Protein 3VTX (pdb70)

InterPro domains:
  IPR011990 Tetratricopeptide-like helical domain superfamily [G3DSA:1.25.40.10] (1-184)
  IPR011990 Tetratricopeptide-like helical domain superfamily [SSF48452] (6-171)
  IPR019734 Tetratricopeptide repeat [PF00515] (107-140)
  IPR019734 Tetratricopeptide repeat [PF13174] (74-101)
  IPR019734 Tetratricopeptide repeat [PF13181] (141-169)
  IPR019734 Tetratricopeptide repeat [PS50005] (5-38)
  IPR019734 Tetratricopeptide repeat [PS50005] (73-106)
  IPR019734 Tetratricopeptide repeat [PS50005] (107-140)
  IPR019734 Tetratricopeptide repeat [PS50005] (141-174)
  IPR019734 Tetratricopeptide repeat [SM00028] (5-38)
  IPR019734 Tetratricopeptide repeat [SM00028] (39-72)
  IPR019734 Tetratricopeptide repeat [SM00028] (73-106)
  IPR019734 Tetratricopeptide repeat [SM00028] (107-140)
  IPR019734 Tetratricopeptide repeat [SM00028] (141-174)
  IPR051685 Ycf3/AcsC/BcsC/TPR Multifunctional [PTHR44943] (68-177)

Radius of gyration: 27.17 Å; Cα contacts (8 Å, |Δi|>4): 511; chains: 2; bounding box: 61×65×60 Å

CATH classification: 1.25.40.10

Organism: NCBI:txid29290

Structure (mmCIF, N/CA/C/O backbone):
data_3VTX
#
_entry.id   3VTX
#
_cell.length_a   77.457
_cell.length_b   77.548
_cell.length_c   77.963
_cell.angle_alpha   90.000
_cell.angle_beta   90.000
_cell.angle_gamma   90.000
#
_symmetry.space_group_name_H-M   'P 21 21 21'
#
loop_
_entity.id
_entity.type
_entity.pdbx_description
1 polymer MamA
2 non-polymer GLYCEROL
3 water water
#
loop_
_atom_site.group_PDB
_atom_site.id
_atom_site.type_symbol
_atom_site.label_atom_id
_atom_site.label_alt_id
_atom_site.label_comp_id
_atom_site.label_asym_id
_atom_site.label_entity_id
_atom_site.label_seq_id
_atom_site.pdbx_PDB_ins_code
_atom_site.Cartn_x
_atom_site.Cartn_y
_atom_site.Cartn_z
_atom_site.occupancy
_atom_site.B_iso_or_equiv
_atom_site.auth_seq_id
_atom_site.auth_comp_id
_atom_site.auth_asym_id
_atom_site.auth_atom_id
_atom_site.pdbx_PDB_model_num
ATOM 1 N N . THR A 1 4 ? 5.166 37.648 -1.782 1.00 53.89 43 THR A N 1
ATOM 2 C CA . THR A 1 4 ? 5.650 38.967 -1.253 1.00 54.84 43 THR A CA 1
ATOM 3 C C . THR A 1 4 ? 7.173 39.020 -0.885 1.00 53.49 43 THR A C 1
ATOM 4 O O . THR A 1 4 ? 7.928 39.754 -1.498 1.00 53.13 43 THR A O 1
ATOM 8 N N . THR A 1 5 ? 7.583 38.303 0.155 1.00 51.95 44 THR A N 1
ATOM 9 C CA . THR A 1 5 ? 8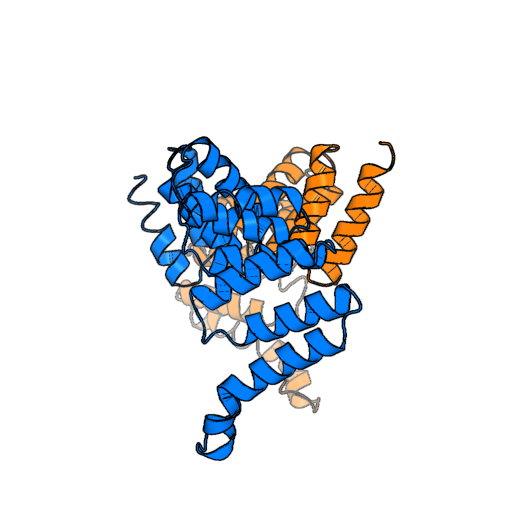.934 37.832 0.246 1.00 50.91 44 THR A CA 1
ATOM 10 C C . THR A 1 5 ? 9.286 37.212 -1.100 1.00 50.57 44 THR A C 1
ATOM 11 O O . THR A 1 5 ? 10.391 37.433 -1.621 1.00 48.70 44 THR A O 1
ATOM 15 N N . THR A 1 6 ? 8.349 36.432 -1.669 1.00 48.43 45 THR A N 1
ATOM 16 C CA . THR A 1 6 ? 8.605 35.744 -2.913 1.00 47.68 45 THR A CA 1
ATOM 17 C C . THR A 1 6 ? 8.753 36.718 -4.056 1.00 45.77 45 THR A C 1
ATOM 18 O O . THR A 1 6 ? 9.677 36.596 -4.863 1.00 47.81 45 THR A O 1
ATOM 22 N N . ILE A 1 7 ? 7.876 37.707 -4.132 1.00 43.07 46 ILE A N 1
ATOM 23 C CA . ILE A 1 7 ? 7.924 38.590 -5.262 1.00 42.21 46 ILE A CA 1
ATOM 24 C C . ILE A 1 7 ? 9.248 39.400 -5.208 1.00 39.48 46 ILE A C 1
ATOM 25 O O . ILE A 1 7 ? 9.965 39.497 -6.196 1.00 39.44 46 ILE A O 1
ATOM 30 N N . TYR A 1 8 ? 9.536 40.007 -4.072 1.00 38.41 47 TYR A N 1
ATOM 31 C CA . TYR A 1 8 ? 10.818 40.801 -3.976 1.00 37.56 47 TYR A CA 1
ATOM 32 C C . TYR A 1 8 ? 12.089 39.965 -4.064 1.00 37.02 47 TYR A C 1
ATOM 33 O O . TYR A 1 8 ? 13.064 40.385 -4.706 1.00 35.43 47 TYR A O 1
ATOM 42 N N . MET A 1 9 ? 12.099 38.786 -3.465 1.00 35.19 48 MET A N 1
ATOM 43 C CA . MET A 1 9 ? 13.255 37.946 -3.678 1.00 36.09 48 MET A CA 1
ATOM 44 C C . MET A 1 9 ? 13.463 37.674 -5.182 1.00 36.65 48 MET A C 1
ATOM 45 O O . MET A 1 9 ? 14.581 37.724 -5.663 1.00 34.88 48 MET A O 1
ATOM 50 N N . ASP A 1 10 ? 12.415 37.332 -5.954 1.00 37.21 49 ASP A N 1
ATOM 51 C CA A ASP A 1 10 ? 12.554 37.103 -7.444 0.50 37.88 49 ASP A CA 1
ATOM 52 C CA B ASP A 1 10 ? 12.663 37.021 -7.374 0.50 37.70 49 ASP A CA 1
ATOM 53 C C . ASP A 1 10 ? 13.104 38.306 -8.187 1.00 36.70 49 ASP A C 1
ATOM 54 O O . ASP A 1 10 ? 13.910 38.200 -9.118 1.00 37.50 49 ASP A O 1
ATOM 63 N N . ILE A 1 11 ? 12.577 39.480 -7.854 1.00 36.58 50 ILE A N 1
ATOM 64 C CA . ILE A 1 11 ? 13.066 40.745 -8.468 1.00 36.86 50 ILE A CA 1
ATOM 65 C C . ILE A 1 11 ? 14.566 40.854 -8.195 1.00 35.66 50 ILE A C 1
ATOM 66 O O . ILE A 1 11 ? 15.382 41.032 -9.107 1.00 35.06 50 ILE A O 1
ATOM 71 N N . GLY A 1 12 ? 14.946 40.625 -6.943 1.00 34.24 51 GLY A N 1
ATOM 72 C CA . GLY A 1 12 ? 16.378 40.735 -6.613 1.00 33.26 51 GLY A CA 1
ATOM 73 C C . GLY A 1 12 ? 17.232 39.765 -7.394 1.00 32.91 51 GLY A C 1
ATOM 74 O O . GLY A 1 12 ? 18.289 40.10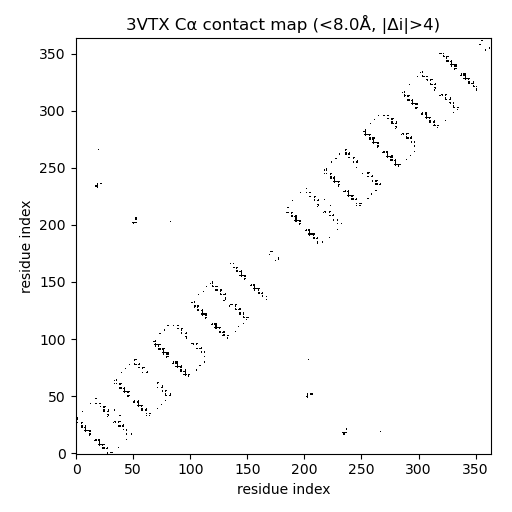6 -7.907 1.00 32.34 51 GLY A O 1
ATOM 75 N N . ASP A 1 13 ? 16.759 38.515 -7.494 1.00 34.00 52 ASP A N 1
ATOM 76 C CA . ASP A 1 13 ? 17.541 37.511 -8.184 1.00 34.41 52 ASP A CA 1
ATOM 77 C C . ASP A 1 13 ? 17.776 37.898 -9.626 1.00 34.99 52 ASP A C 1
ATOM 78 O O . ASP A 1 13 ? 18.841 37.693 -10.167 1.00 37.22 52 ASP A O 1
ATOM 83 N N . LYS A 1 14 ? 16.731 38.387 -10.270 1.00 36.78 53 LYS A N 1
ATOM 84 C CA . LYS A 1 14 ? 16.776 38.702 -11.701 1.00 39.18 53 LYS A CA 1
ATOM 85 C C . LYS A 1 14 ? 17.647 39.969 -11.923 1.00 36.84 53 LYS A C 1
ATOM 86 O O . LYS A 1 14 ? 18.364 40.083 -12.889 1.00 36.09 53 LYS A O 1
ATOM 92 N N . LYS A 1 15 ? 17.528 40.922 -11.014 1.00 36.24 54 LYS A N 1
ATOM 93 C CA . LYS A 1 15 ? 18.439 42.094 -11.075 1.00 35.06 54 LYS A CA 1
ATOM 94 C C . LYS A 1 15 ? 19.884 41.736 -10.860 1.00 34.33 54 LYS A C 1
ATOM 95 O O . LYS A 1 15 ? 20.744 42.211 -11.579 1.00 33.63 54 LYS A O 1
ATOM 101 N N . ARG A 1 16 ? 20.179 40.865 -9.898 1.00 33.45 55 ARG A N 1
ATOM 102 C CA . ARG A 1 16 ? 21.499 40.443 -9.680 1.00 35.76 55 ARG A CA 1
ATOM 103 C C . ARG A 1 16 ? 22.074 39.759 -10.983 1.00 36.88 55 ARG A C 1
ATOM 104 O O . ARG A 1 16 ? 23.185 40.055 -11.453 1.00 34.58 55 ARG A O 1
ATOM 112 N N . THR A 1 17 ? 21.261 38.906 -11.584 1.00 39.64 56 THR A N 1
ATOM 113 C CA . THR A 1 17 ? 21.740 38.167 -12.786 1.00 41.61 56 THR A CA 1
ATOM 114 C C . THR A 1 17 ? 22.151 39.138 -13.915 1.00 42.43 56 THR A C 1
ATOM 115 O O . THR A 1 17 ? 23.223 39.002 -14.541 1.00 44.30 56 THR A O 1
ATOM 119 N N . LYS A 1 18 ? 21.358 40.186 -14.036 1.00 41.84 57 LYS A N 1
ATOM 120 C CA . LYS A 1 18 ? 21.520 41.300 -14.967 1.00 42.54 57 LYS A CA 1
ATOM 121 C C . LYS A 1 18 ? 22.654 42.295 -14.616 1.00 41.67 57 LYS A C 1
ATOM 122 O O . LYS A 1 18 ? 23.040 43.125 -15.444 1.00 42.58 57 LYS A O 1
ATOM 128 N N . GLY A 1 19 ? 23.226 42.214 -13.409 1.00 38.23 58 GLY A N 1
ATOM 129 C CA . GLY A 1 19 ? 24.419 42.999 -13.075 1.00 37.07 58 GLY A CA 1
ATOM 130 C C . GLY A 1 19 ? 23.977 44.320 -12.408 1.00 35.08 58 GLY A C 1
ATOM 131 O O . GLY A 1 19 ? 24.801 45.191 -12.149 1.00 36.12 58 GLY A O 1
ATOM 132 N N . ASP A 1 20 ? 22.691 44.452 -12.180 1.00 33.10 59 ASP A N 1
ATOM 133 C CA . ASP A 1 20 ? 22.103 45.636 -11.454 1.00 32.24 59 ASP A CA 1
ATOM 134 C C . ASP A 1 20 ? 22.156 45.359 -9.957 1.00 28.56 59 ASP A C 1
ATOM 135 O O . ASP A 1 20 ? 21.172 45.011 -9.307 1.00 28.59 59 ASP A O 1
ATOM 140 N N . PHE A 1 21 ? 23.361 45.457 -9.445 1.00 26.97 60 PHE A N 1
ATOM 141 C CA . PHE A 1 21 ? 23.578 45.120 -8.082 1.00 26.38 60 PHE A CA 1
ATOM 142 C C . PHE A 1 21 ? 22.843 46.090 -7.089 1.00 23.49 60 PHE A C 1
ATOM 143 O O . PHE A 1 21 ? 22.382 45.612 -6.050 1.00 22.26 60 PHE A O 1
ATOM 151 N N . ASP A 1 22 ? 22.806 47.389 -7.394 1.00 25.04 61 ASP A N 1
ATOM 152 C CA . ASP A 1 22 ? 22.002 48.313 -6.523 1.00 22.87 61 ASP A CA 1
ATOM 153 C C . ASP A 1 22 ? 20.544 47.919 -6.445 1.00 24.87 61 ASP A C 1
ATOM 154 O O . ASP A 1 22 ? 19.930 47.803 -5.364 1.00 23.99 61 ASP A O 1
ATOM 159 N N . GLY A 1 23 ? 19.936 47.616 -7.604 1.00 25.13 62 GLY A N 1
ATOM 160 C CA . GLY A 1 23 ? 18.551 47.105 -7.593 1.00 24.92 62 GLY A CA 1
ATOM 161 C C . GLY A 1 23 ? 18.323 45.797 -6.837 1.00 22.83 62 GLY A C 1
ATOM 162 O O . GLY A 1 23 ? 17.315 45.648 -6.157 1.00 24.25 62 GLY A O 1
ATOM 163 N N . ALA A 1 24 ? 19.248 44.864 -6.991 1.00 23.35 63 ALA A N 1
ATOM 164 C CA . ALA A 1 24 ? 19.175 43.556 -6.346 1.00 24.34 63 ALA A CA 1
ATOM 165 C C . ALA A 1 24 ? 19.200 43.824 -4.856 1.00 23.67 63 ALA A C 1
ATOM 166 O O . ALA A 1 24 ? 18.415 43.284 -4.120 1.00 24.80 63 ALA A O 1
ATOM 168 N N . ILE A 1 25 ? 20.151 44.645 -4.354 1.00 21.98 64 ILE A N 1
ATOM 169 C CA . ILE A 1 25 ? 20.232 44.969 -2.934 1.00 22.72 64 ILE A CA 1
ATOM 170 C C . ILE A 1 25 ? 18.952 45.634 -2.392 1.00 23.41 64 ILE A C 1
ATOM 171 O O . ILE A 1 25 ? 18.480 45.308 -1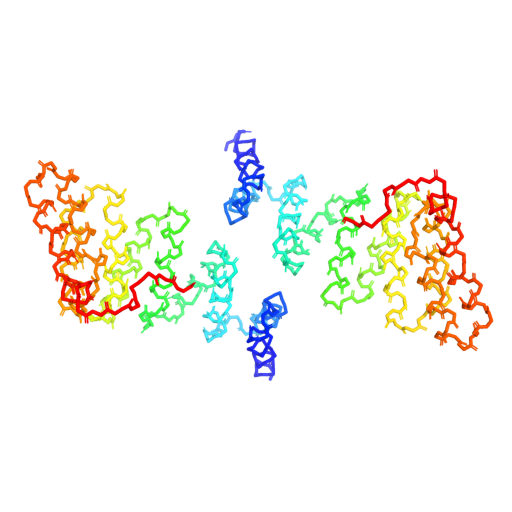.312 1.00 23.32 64 ILE A O 1
ATOM 176 N N . ARG A 1 26 ? 18.402 46.564 -3.160 1.00 22.81 65 ARG A N 1
ATOM 177 C CA . ARG A 1 26 ? 17.130 47.183 -2.793 1.00 23.86 65 ARG A CA 1
ATOM 178 C C . ARG A 1 26 ? 16.020 46.166 -2.592 1.00 24.44 65 ARG A C 1
ATOM 179 O O . ARG A 1 26 ? 15.295 46.243 -1.594 1.00 26.42 65 ARG A O 1
ATOM 187 N N . ALA A 1 27 ? 15.886 45.246 -3.520 1.00 25.96 66 ALA A N 1
ATOM 188 C CA . ALA A 1 27 ? 14.869 44.239 -3.421 1.00 27.29 66 ALA A CA 1
ATOM 189 C C . ALA A 1 27 ? 15.061 43.296 -2.199 1.00 28.06 66 ALA A C 1
ATOM 190 O O . ALA A 1 27 ? 14.132 43.039 -1.440 1.00 26.39 66 ALA A O 1
ATOM 192 N N . TYR A 1 28 ? 16.315 42.905 -1.899 1.00 26.03 67 TYR A N 1
ATOM 193 C CA . TYR A 1 28 ? 16.579 42.018 -0.800 1.00 24.71 67 TYR A CA 1
ATOM 194 C C . TYR A 1 28 ? 16.400 42.708 0.521 1.00 25.43 67 TYR A C 1
ATOM 195 O O . TYR A 1 28 ? 15.819 42.124 1.494 1.00 26.59 67 TYR A O 1
ATOM 204 N N . LYS A 1 29 ? 16.745 44.006 0.565 1.00 25.66 68 LYS A N 1
ATOM 205 C CA . LYS A 1 29 ? 16.528 44.793 1.730 1.00 25.04 68 LYS A CA 1
ATOM 206 C C . LYS A 1 29 ? 15.013 44.929 2.033 1.00 28.50 68 LYS A C 1
ATOM 207 O O . LYS A 1 29 ? 14.626 44.994 3.230 1.00 29.39 68 LYS A O 1
ATOM 213 N N . LYS A 1 30 ? 14.220 45.032 0.971 1.00 29.33 69 LYS A N 1
ATOM 214 C CA . LYS A 1 30 ? 12.754 45.170 1.110 1.00 31.61 69 LYS A CA 1
ATOM 215 C C . LYS A 1 30 ? 12.216 43.837 1.721 1.00 32.29 69 LYS A C 1
ATOM 216 O O . LYS A 1 30 ? 11.444 43.887 2.688 1.00 32.27 69 LYS A O 1
ATOM 222 N N . VAL A 1 31 ? 12.702 42.704 1.230 1.00 31.06 70 VAL A N 1
ATOM 223 C CA . VAL A 1 31 ? 12.365 41.392 1.819 1.00 30.78 70 VAL A CA 1
ATOM 224 C C . VAL A 1 31 ? 12.640 41.393 3.317 1.00 32.43 70 VAL A C 1
ATOM 225 O O . VAL A 1 31 ? 11.797 40.976 4.137 1.00 32.79 70 VAL A O 1
ATOM 229 N N . LEU A 1 32 ? 13.836 41.877 3.695 1.00 32.80 71 LEU A N 1
ATOM 230 C CA . LEU A 1 32 ? 14.332 41.813 5.049 1.00 33.23 71 LEU A CA 1
ATOM 231 C C . LEU A 1 32 ? 13.679 42.816 5.976 1.00 36.01 71 LEU A C 1
ATOM 232 O O . LEU A 1 32 ? 13.691 42.608 7.187 1.00 36.90 71 LEU A O 1
ATOM 237 N N . LYS A 1 33 ? 13.104 43.888 5.422 1.00 36.70 72 LYS A N 1
ATOM 238 C CA . LYS A 1 33 ? 12.341 44.869 6.222 1.00 38.72 72 LYS A CA 1
ATOM 239 C C . LYS A 1 33 ? 11.122 44.165 6.850 1.00 41.06 72 LYS A C 1
ATOM 240 O O . LYS A 1 33 ? 10.824 44.394 8.008 1.00 42.47 72 LYS A O 1
ATOM 246 N N . ALA A 1 34 ? 10.473 43.323 6.044 1.00 41.97 73 ALA A N 1
ATOM 247 C CA . ALA A 1 34 ? 9.241 42.618 6.354 1.00 42.83 73 ALA A CA 1
ATOM 248 C C . ALA A 1 34 ? 9.486 41.303 7.072 1.00 43.16 73 ALA A C 1
ATOM 249 O O . ALA A 1 34 ? 8.671 40.893 7.930 1.00 43.69 73 ALA A O 1
ATOM 251 N N . ASP A 1 35 ? 10.606 40.643 6.740 1.00 40.01 74 ASP A N 1
ATOM 252 C CA . ASP A 1 35 ? 10.920 39.283 7.169 1.00 39.37 74 ASP A CA 1
ATOM 253 C C . ASP A 1 35 ? 12.406 39.224 7.484 1.00 38.94 74 ASP A C 1
ATOM 254 O O . ASP A 1 35 ? 13.170 38.659 6.698 1.00 36.47 74 ASP A O 1
ATOM 259 N N . PRO A 1 36 ? 12.812 39.834 8.600 1.00 38.92 75 PRO A N 1
ATOM 260 C CA . PRO A 1 36 ? 14.246 39.987 8.863 1.00 39.48 75 PRO A CA 1
ATOM 261 C C . PRO A 1 36 ? 15.003 38.728 9.126 1.00 39.45 75 PRO A C 1
ATOM 262 O O . PRO A 1 36 ? 16.248 38.784 9.167 1.00 37.90 75 PRO A O 1
ATOM 266 N N . ASN A 1 37 ? 14.300 37.623 9.387 1.00 38.28 76 ASN A N 1
ATOM 267 C CA . ASN A 1 37 ? 14.965 36.376 9.653 1.00 39.19 76 ASN A CA 1
ATOM 268 C C . ASN A 1 37 ? 14.986 35.418 8.458 1.00 37.38 76 ASN A C 1
ATOM 269 O O . ASN A 1 37 ? 15.237 34.236 8.621 1.00 35.63 76 ASN A O 1
ATOM 274 N N . ASN A 1 38 ? 14.752 35.958 7.255 1.00 36.86 77 ASN A N 1
ATOM 275 C CA . ASN A 1 38 ? 14.762 35.168 6.037 1.00 35.30 77 ASN A CA 1
ATOM 276 C C . ASN A 1 38 ? 16.229 34.833 5.722 1.00 35.47 77 ASN A C 1
ATOM 277 O O . ASN A 1 38 ? 16.947 35.668 5.147 1.00 32.69 77 ASN A O 1
ATOM 282 N N . VAL A 1 39 ? 16.656 33.638 6.090 1.00 35.07 78 VAL A N 1
ATOM 283 C CA . VAL A 1 39 ? 18.053 33.243 5.893 1.00 34.47 78 VAL A CA 1
ATOM 284 C C . VAL A 1 39 ? 18.416 33.165 4.425 1.00 32.80 78 VAL A C 1
ATOM 285 O O . VAL A 1 39 ? 19.544 33.528 4.064 1.00 32.28 78 VAL A O 1
ATOM 289 N N . GLU A 1 40 ? 17.488 32.764 3.550 1.00 33.17 79 GLU A N 1
ATOM 290 C CA . GLU A 1 40 ? 17.823 32.616 2.127 1.00 32.68 79 GLU A CA 1
ATOM 291 C C . GLU A 1 40 ? 18.223 34.010 1.544 1.00 30.89 79 GLU A C 1
ATOM 292 O O . GLU A 1 40 ? 19.221 34.136 0.766 1.00 28.48 79 GLU A O 1
ATOM 298 N N . THR A 1 41 ? 17.450 35.013 1.956 1.00 28.21 80 THR A N 1
ATOM 299 C CA . THR A 1 41 ? 17.701 36.433 1.596 1.00 29.13 80 THR A CA 1
ATOM 300 C C . THR A 1 41 ? 18.958 37.006 2.214 1.00 27.24 80 THR A C 1
ATOM 301 O O . THR A 1 41 ? 19.703 37.705 1.525 1.00 27.32 80 THR A O 1
ATOM 305 N N . LEU A 1 42 ? 19.214 36.694 3.462 1.00 27.25 81 LEU A N 1
ATOM 306 C CA . LEU A 1 42 ? 20.452 37.132 4.114 1.00 25.75 81 LEU A CA 1
ATOM 307 C C . LEU A 1 42 ? 21.670 36.624 3.367 1.00 25.49 81 LEU A C 1
ATOM 308 O O . LEU A 1 42 ? 22.605 37.413 3.102 1.00 25.46 81 LEU A O 1
ATOM 313 N N . LEU A 1 43 ? 21.653 35.378 2.915 1.00 25.45 82 LEU A N 1
ATOM 314 C CA . LEU A 1 43 ? 22.793 34.812 2.204 1.00 26.35 82 LEU A CA 1
ATOM 315 C C . LEU A 1 43 ? 22.910 35.458 0.827 1.00 25.03 82 LEU A C 1
ATOM 316 O O . LEU A 1 43 ? 23.976 35.767 0.371 1.00 24.65 82 LEU A O 1
ATOM 321 N N . LYS A 1 44 ? 21.792 35.653 0.137 1.00 25.51 83 LYS A N 1
ATOM 322 C CA . LYS A 1 44 ? 21.836 36.288 -1.157 1.00 24.63 83 LYS A CA 1
ATOM 323 C C . LYS A 1 44 ? 22.299 37.733 -1.076 1.00 23.94 83 LYS A C 1
ATOM 324 O O . LYS A 1 44 ? 23.119 38.129 -1.969 1.00 24.61 83 LYS A O 1
ATOM 330 N N . LEU A 1 45 ? 21.856 38.477 -0.054 1.00 22.23 84 LEU A N 1
ATOM 331 C CA . LEU A 1 45 ? 22.323 39.896 0.095 1.00 21.97 84 LEU A CA 1
ATOM 332 C C . LEU A 1 45 ? 23.826 39.903 0.380 1.00 21.85 84 LEU A C 1
ATOM 333 O O . LEU A 1 45 ? 24.589 40.680 -0.174 1.00 22.60 84 LEU A O 1
ATOM 338 N N . GLY A 1 46 ? 24.264 39.011 1.254 1.00 21.65 85 GLY A N 1
ATOM 339 C CA . GLY A 1 46 ? 25.710 38.861 1.520 1.00 22.04 85 GLY A CA 1
ATOM 340 C C . GLY A 1 46 ? 26.473 38.589 0.240 1.00 22.96 85 GLY A C 1
ATOM 341 O O . GLY A 1 46 ? 27.499 39.201 -0.028 1.00 22.18 85 GLY A O 1
ATOM 342 N N . LYS A 1 47 ? 26.004 37.619 -0.549 1.00 23.35 86 LYS A N 1
ATOM 343 C CA . LYS A 1 47 ? 26.704 37.275 -1.784 1.00 23.10 86 LYS A CA 1
ATOM 344 C C . LYS A 1 47 ? 26.758 38.436 -2.798 1.00 23.11 86 LYS A C 1
ATOM 345 O O . LYS A 1 47 ? 27.753 38.555 -3.546 1.00 24.67 86 LYS A O 1
ATOM 351 N N . THR A 1 48 ? 25.685 39.230 -2.841 1.00 22.71 87 THR A N 1
ATOM 352 C CA . THR A 1 48 ? 25.602 40.378 -3.731 1.00 21.34 87 THR A CA 1
ATOM 353 C C . THR A 1 48 ? 26.664 41.415 -3.340 1.00 21.03 87 THR A C 1
ATOM 354 O O . THR A 1 48 ? 27.333 41.930 -4.212 1.00 20.30 87 THR A O 1
ATOM 358 N N . TYR A 1 49 ? 26.804 41.687 -2.046 1.00 20.76 88 TYR A N 1
ATOM 359 C CA . TYR A 1 49 ? 27.814 42.596 -1.622 1.00 21.46 88 TYR A CA 1
ATOM 360 C C . TYR A 1 49 ? 29.203 42.026 -1.923 1.00 20.60 88 TYR A C 1
ATOM 361 O O . TYR A 1 49 ? 30.118 42.757 -2.228 1.00 21.35 88 TYR A O 1
ATOM 370 N N . MET A 1 50 ? 29.402 40.712 -1.830 1.00 20.87 89 MET A N 1
ATOM 371 C CA . MET A 1 50 ? 30.723 40.137 -2.168 1.00 23.25 89 MET A CA 1
ATOM 372 C C . MET A 1 50 ? 30.993 40.320 -3.657 1.00 24.46 89 MET A C 1
ATOM 373 O O . MET A 1 50 ? 32.131 40.621 -4.004 1.00 23.97 89 MET A O 1
ATOM 378 N N . ASP A 1 51 ? 29.967 40.199 -4.485 1.00 23.80 90 ASP A N 1
ATOM 379 C CA . ASP A 1 51 ? 30.071 40.354 -5.947 1.00 27.04 90 ASP A CA 1
ATOM 380 C C . ASP A 1 51 ? 30.635 41.725 -6.328 1.00 28.59 90 ASP A C 1
ATOM 381 O O . ASP A 1 51 ? 31.402 41.875 -7.296 1.00 30.43 90 ASP A O 1
ATOM 386 N N . ILE A 1 52 ? 30.266 42.743 -5.564 1.00 25.97 91 ILE A N 1
ATOM 387 C CA A ILE A 1 52 ? 30.772 44.066 -5.855 0.50 25.82 91 ILE A CA 1
ATOM 388 C CA B ILE A 1 52 ? 30.674 44.138 -5.777 0.50 26.91 91 ILE A CA 1
ATOM 389 C C . ILE A 1 52 ? 31.921 44.556 -4.997 1.00 25.27 91 ILE A C 1
ATOM 390 O O . ILE A 1 52 ? 32.335 45.717 -5.087 1.00 26.75 91 ILE A O 1
ATOM 399 N N . GLY A 1 53 ? 32.521 43.655 -4.252 1.00 23.59 92 GLY A N 1
ATOM 400 C CA . GLY A 1 53 ? 33.721 43.872 -3.543 1.00 23.27 92 GLY A CA 1
ATOM 401 C C . GLY A 1 53 ? 33.546 44.667 -2.263 1.00 23.18 92 GLY A C 1
ATOM 402 O O . GLY A 1 53 ? 34.388 45.401 -1.889 1.00 22.60 92 GLY A O 1
ATOM 403 N N . LEU A 1 54 ? 32.426 44.475 -1.594 1.00 19.42 93 LEU A N 1
ATOM 404 C CA . LEU A 1 54 ? 32.169 45.058 -0.257 1.00 18.01 93 LEU A CA 1
ATOM 405 C C . LEU A 1 54 ? 31.943 44.026 0.822 1.00 18.71 93 LEU A C 1
ATOM 406 O O . LEU A 1 54 ? 30.853 43.855 1.381 1.00 19.91 93 LEU A O 1
ATOM 411 N N . PRO A 1 55 ? 32.995 43.281 1.173 1.00 19.34 94 PRO A N 1
ATOM 412 C CA . PRO A 1 55 ? 32.914 42.388 2.262 1.00 18.39 94 PRO A CA 1
ATOM 413 C C . PRO A 1 55 ? 32.448 43.019 3.559 1.00 18.23 94 PRO A C 1
ATOM 414 O O . PRO A 1 55 ? 31.784 42.312 4.371 1.00 20.14 94 PRO A O 1
ATOM 418 N N . ASN A 1 56 ? 32.768 44.286 3.827 1.00 18.08 95 ASN A N 1
ATOM 419 C CA . ASN A 1 56 ? 32.280 44.838 5.107 1.00 19.03 95 ASN A CA 1
ATOM 420 C C . ASN A 1 56 ? 30.735 44.830 5.236 1.00 20.20 95 ASN A C 1
ATOM 421 O O . ASN A 1 56 ? 30.188 44.467 6.274 1.00 22.23 95 ASN A O 1
ATOM 426 N N . ASP A 1 57 ? 30.059 45.144 4.147 1.00 18.96 96 ASP A N 1
ATOM 427 C CA . ASP A 1 57 ? 28.586 45.081 4.067 1.00 19.76 96 ASP A CA 1
ATOM 428 C C . ASP A 1 57 ? 28.084 43.651 4.032 1.00 20.50 96 ASP A C 1
ATOM 429 O O . ASP A 1 57 ? 27.069 43.314 4.619 1.00 22.54 96 ASP A O 1
ATOM 434 N N . ALA A 1 58 ? 28.791 42.773 3.302 1.00 19.55 97 ALA A N 1
ATOM 435 C CA . ALA A 1 58 ? 28.406 41.402 3.272 1.00 18.83 97 ALA A CA 1
ATOM 436 C C . ALA A 1 58 ? 28.364 40.800 4.665 1.00 19.91 97 ALA A C 1
ATOM 437 O O . ALA A 1 58 ? 27.414 40.079 5.009 1.00 21.94 97 ALA A O 1
ATOM 439 N N . ILE A 1 59 ? 29.393 41.060 5.438 1.00 22.10 98 ILE A N 1
ATOM 440 C CA . ILE A 1 59 ? 29.540 40.498 6.793 1.00 22.94 98 ILE A CA 1
ATOM 441 C C . ILE A 1 59 ? 28.336 40.899 7.690 1.00 23.08 98 ILE A C 1
ATOM 442 O O . ILE A 1 59 ? 27.853 40.095 8.507 1.00 22.03 98 ILE A O 1
ATOM 447 N N . GLU A 1 60 ? 27.775 42.100 7.491 1.00 23.83 99 GLU A N 1
ATOM 448 C CA . GLU A 1 60 ? 26.607 42.498 8.269 1.00 25.30 99 GLU A CA 1
ATOM 449 C C . GLU A 1 60 ? 25.479 41.491 8.086 1.00 25.41 99 GLU A C 1
ATOM 450 O O . GLU A 1 60 ? 24.861 41.082 9.078 1.00 27.54 99 GLU A O 1
ATOM 456 N N . SER A 1 61 ? 25.208 41.032 6.854 1.00 23.47 100 SER A N 1
ATOM 457 C CA . SER A 1 61 ? 24.195 40.026 6.584 1.00 24.10 100 SER A CA 1
ATOM 458 C C . SER A 1 61 ? 24.612 38.618 6.986 1.00 24.96 100 SER A C 1
ATOM 459 O O . SER A 1 61 ? 23.808 37.848 7.452 1.00 25.26 100 SER A O 1
ATOM 462 N N . LEU A 1 62 ? 25.847 38.260 6.708 1.00 22.20 101 LEU A N 1
ATOM 463 C CA . LEU A 1 62 ? 26.329 36.915 6.972 1.00 23.62 101 LEU A CA 1
ATOM 464 C C . LEU A 1 62 ? 26.386 36.718 8.512 1.00 23.52 101 LEU A C 1
ATOM 465 O O . LEU A 1 62 ? 26.139 35.584 8.987 1.00 24.78 101 LEU A O 1
ATOM 470 N N . LYS A 1 63 ? 26.739 37.729 9.312 1.00 25.04 102 LYS A N 1
ATOM 471 C CA . LYS A 1 63 ? 26.687 37.624 10.785 1.00 25.58 102 LYS A CA 1
ATOM 472 C C . LYS A 1 63 ? 25.264 37.264 11.275 1.00 27.06 102 LYS A C 1
ATOM 473 O O . LYS A 1 63 ? 25.089 36.361 12.151 1.00 28.58 102 LYS A O 1
ATOM 479 N N . LYS A 1 64 ? 24.274 37.946 10.724 1.00 25.80 103 LYS A N 1
ATOM 480 C CA . LYS A 1 64 ? 22.852 37.699 11.062 1.00 28.33 103 LYS A CA 1
ATOM 481 C C . LYS A 1 64 ? 22.433 36.297 10.611 1.00 28.77 103 LYS A C 1
ATOM 482 O O . LYS A 1 64 ? 21.778 35.580 11.374 1.00 30.49 103 LYS A O 1
ATOM 488 N N . PHE A 1 65 ? 22.869 35.865 9.419 1.00 26.68 104 PHE A N 1
ATOM 489 C CA . PHE A 1 65 ? 22.591 34.544 8.943 1.00 26.30 104 PHE A CA 1
ATOM 490 C C . PHE A 1 65 ? 23.070 33.481 9.965 1.00 28.33 104 PHE A C 1
ATOM 491 O O . PHE A 1 65 ? 22.339 32.527 10.256 1.00 30.56 104 PHE A O 1
ATOM 499 N N . VAL A 1 66 ? 24.313 33.581 10.415 1.00 28.36 105 VAL A N 1
ATOM 500 C CA . VAL A 1 66 ? 24.876 32.482 11.205 1.00 29.51 105 VAL A CA 1
ATOM 501 C C . VAL A 1 66 ? 24.288 32.465 12.614 1.00 30.82 105 VAL A C 1
ATOM 502 O O . VAL A 1 66 ? 24.360 31.423 13.294 1.00 34.77 105 VAL A O 1
ATOM 506 N N . VAL A 1 67 ? 23.771 33.590 13.085 1.00 32.11 106 VAL A N 1
ATOM 507 C CA . VAL A 1 67 ? 22.970 33.609 14.330 1.00 34.09 106 VAL A CA 1
ATOM 508 C C . VAL A 1 67 ? 21.761 32.706 14.200 1.00 34.87 106 VAL A C 1
ATOM 509 O O . VAL A 1 67 ? 21.337 32.022 15.194 1.00 34.78 106 VAL A O 1
ATOM 513 N N . LEU A 1 68 ? 21.190 32.677 13.019 1.00 32.76 107 LEU A N 1
ATOM 514 C CA . LEU A 1 68 ? 19.953 31.987 12.777 1.00 32.52 107 LEU A CA 1
ATOM 515 C C . LEU A 1 68 ? 20.187 30.612 12.220 1.00 32.91 107 LEU A C 1
ATOM 516 O O . LEU A 1 68 ? 19.347 29.763 12.439 1.00 33.00 107 LEU A O 1
ATOM 521 N N . ASP A 1 69 ? 21.339 30.360 11.573 1.00 30.83 108 ASP A N 1
ATOM 522 C CA . ASP A 1 69 ? 21.614 29.105 10.875 1.00 30.47 108 ASP A CA 1
ATOM 523 C C . ASP A 1 69 ? 23.092 28.762 10.953 1.00 31.79 108 ASP A C 1
ATOM 524 O O . ASP A 1 69 ? 23.897 29.408 10.317 1.00 31.02 108 ASP A O 1
ATOM 529 N N . THR A 1 70 ? 23.431 27.711 11.707 1.00 30.71 109 THR A N 1
ATOM 530 C CA . THR A 1 70 ? 24.789 27.313 11.901 1.00 30.28 109 THR A CA 1
ATOM 531 C C . THR A 1 70 ? 25.159 26.104 11.059 1.00 29.64 109 THR A C 1
ATOM 532 O O . THR A 1 70 ? 26.159 25.463 11.347 1.00 30.58 109 THR A O 1
ATOM 536 N N . THR A 1 71 ? 24.376 25.823 10.011 1.00 30.45 110 THR A N 1
ATOM 537 C CA . THR A 1 71 ? 24.511 24.563 9.297 1.00 30.56 110 THR A CA 1
ATOM 538 C C . THR A 1 71 ? 25.070 24.665 7.863 1.00 31.47 110 THR A C 1
ATOM 539 O O . THR A 1 71 ? 25.204 23.663 7.200 1.00 31.82 110 THR A O 1
ATOM 543 N N . SER A 1 72 ? 25.426 25.878 7.392 1.00 29.76 111 SER A N 1
ATOM 544 C CA . SER A 1 72 ? 25.775 26.068 6.000 1.00 27.22 111 SER A CA 1
ATOM 545 C C . SER A 1 72 ? 27.324 26.283 5.896 1.00 27.12 111 SER A C 1
ATOM 546 O O . SER A 1 72 ? 27.871 27.370 6.340 1.00 26.99 111 SER A O 1
ATOM 549 N N . ALA A 1 73 ? 28.007 25.318 5.339 1.00 26.26 112 ALA A N 1
ATOM 550 C CA . ALA A 1 73 ? 29.473 25.427 5.172 1.00 26.42 112 ALA A CA 1
ATOM 551 C C . ALA A 1 73 ? 29.803 26.672 4.309 1.00 26.67 112 ALA A C 1
ATOM 552 O O . ALA A 1 73 ? 30.753 27.426 4.596 1.00 25.95 112 ALA A O 1
ATOM 554 N N . GLU A 1 74 ? 29.024 26.864 3.276 1.00 27.07 113 GLU A N 1
ATOM 555 C CA . GLU A 1 74 ? 29.246 27.987 2.325 1.00 28.72 113 GLU A CA 1
ATOM 556 C C . GLU A 1 74 ? 29.137 29.323 3.031 1.00 28.90 113 GLU A C 1
ATOM 557 O O . GLU A 1 74 ? 29.960 30.204 2.809 1.00 27.63 113 GLU A O 1
ATOM 563 N N . ALA A 1 75 ? 28.098 29.498 3.839 1.00 27.33 114 ALA A N 1
ATOM 564 C CA . ALA A 1 75 ? 27.972 30.751 4.561 1.00 27.12 114 ALA A CA 1
ATOM 565 C C . ALA A 1 75 ? 29.198 31.068 5.426 1.00 25.55 114 ALA A C 1
ATOM 566 O O . ALA A 1 75 ? 29.662 32.194 5.444 1.00 24.10 114 ALA A O 1
ATOM 568 N N . TYR A 1 76 ? 29.674 30.078 6.178 1.00 24.20 115 TYR A N 1
ATOM 569 C CA . TYR A 1 76 ? 30.872 30.204 6.956 1.00 24.50 115 TYR A CA 1
ATOM 570 C C . TYR A 1 76 ? 32.102 30.504 6.082 1.00 24.39 115 TYR A C 1
ATOM 571 O O . TYR A 1 76 ? 32.968 31.291 6.508 1.00 24.38 115 TYR A O 1
ATOM 580 N N . TYR A 1 77 ? 32.201 29.847 4.932 1.00 23.19 116 TYR A N 1
ATOM 581 C CA . TYR A 1 77 ? 33.311 30.067 4.037 1.00 24.34 116 TYR A CA 1
ATOM 582 C C . TYR A 1 77 ? 33.294 31.527 3.590 1.00 22.48 116 TYR A C 1
ATOM 583 O O . TYR A 1 77 ? 34.341 32.157 3.502 1.00 21.16 116 TYR A O 1
ATOM 592 N N . ILE A 1 78 ? 32.131 32.031 3.200 1.00 22.80 117 ILE A N 1
ATOM 593 C CA . ILE A 1 78 ? 32.036 33.385 2.676 1.00 21.53 117 ILE A CA 1
ATOM 594 C C . ILE A 1 78 ? 32.302 34.356 3.795 1.00 22.56 117 ILE A C 1
ATOM 595 O O . ILE A 1 78 ? 33.062 35.290 3.612 1.00 22.25 117 ILE A O 1
ATOM 600 N N . LEU A 1 79 ? 31.763 34.090 4.974 1.00 21.54 118 LEU A N 1
ATOM 601 C CA . LEU A 1 79 ? 31.985 34.926 6.148 1.00 23.45 118 LEU A CA 1
ATOM 602 C C . LEU A 1 79 ? 33.451 34.935 6.498 1.00 22.19 118 LEU A C 1
ATOM 603 O O . LEU A 1 79 ? 34.040 35.958 6.750 1.00 21.86 118 LEU A O 1
ATOM 608 N N . GLY A 1 80 ? 34.060 33.768 6.516 1.00 22.35 119 GLY A N 1
ATOM 609 C CA . GLY A 1 80 ? 35.506 33.763 6.857 1.00 20.65 119 GLY A CA 1
ATOM 610 C C . GLY A 1 80 ? 36.394 34.397 5.800 1.00 19.89 119 GLY A C 1
ATOM 611 O O . GLY A 1 80 ? 37.319 35.136 6.125 1.00 21.71 119 GLY A O 1
ATOM 612 N N . SER A 1 81 ? 36.092 34.139 4.544 1.00 20.36 120 SER A N 1
ATOM 613 C CA . SER A 1 81 ? 36.765 34.832 3.415 1.00 21.66 120 SER A CA 1
ATOM 614 C C . SER A 1 81 ? 36.650 36.356 3.510 1.00 21.52 120 SER A C 1
ATOM 615 O O . SER A 1 81 ? 37.628 37.096 3.328 1.00 21.10 120 SER A O 1
ATOM 618 N N . ALA A 1 82 ? 35.460 36.832 3.815 1.00 21.68 121 ALA A N 1
ATOM 619 C CA . ALA A 1 82 ? 35.214 38.264 3.968 1.00 21.39 121 ALA A CA 1
ATOM 620 C C . ALA A 1 82 ? 35.986 38.866 5.126 1.00 20.23 121 ALA A C 1
ATOM 621 O O . ALA A 1 82 ? 36.515 40.002 5.062 1.00 20.54 121 ALA A O 1
ATOM 623 N N . ASN A 1 83 ? 36.021 38.129 6.230 1.00 21.63 122 ASN A N 1
ATOM 624 C CA . ASN A 1 83 ? 36.756 38.567 7.414 1.00 21.98 122 ASN A CA 1
ATOM 625 C C . ASN A 1 83 ? 38.230 38.696 7.091 1.00 22.17 122 ASN A C 1
ATOM 626 O O . ASN A 1 83 ? 38.882 39.651 7.539 1.00 23.69 122 ASN A O 1
ATOM 631 N N . PHE A 1 84 ? 38.775 37.791 6.286 1.00 21.49 123 PHE A N 1
ATOM 632 C CA . PHE A 1 84 ? 40.189 37.931 5.871 1.00 22.73 123 PHE A CA 1
ATOM 633 C C . PHE A 1 84 ? 40.338 39.212 5.034 1.00 22.89 123 PHE A C 1
ATOM 634 O O . PHE A 1 84 ? 41.295 39.956 5.199 1.00 23.64 123 PHE A O 1
ATOM 642 N N . MET A 1 85 ? 39.366 39.502 4.166 1.00 21.32 124 MET A N 1
ATOM 643 C CA . MET A 1 85 ? 39.440 40.716 3.330 1.00 22.35 124 MET A CA 1
ATOM 644 C C . MET A 1 85 ? 39.448 41.990 4.152 1.00 24.33 124 MET A C 1
ATOM 645 O O . MET A 1 85 ? 40.018 43.003 3.706 1.00 27.48 124 MET A O 1
ATOM 650 N N . ILE A 1 86 ? 38.816 42.004 5.285 1.00 23.32 125 ILE A N 1
ATOM 651 C CA . ILE A 1 86 ? 38.703 43.190 6.115 1.00 23.75 125 ILE A CA 1
ATOM 652 C C . ILE A 1 86 ? 39.699 43.177 7.298 1.00 26.93 125 ILE A C 1
ATOM 653 O O . ILE A 1 86 ? 39.584 43.993 8.217 1.00 28.99 125 ILE A O 1
ATOM 658 N N . ASP A 1 87 ? 40.671 42.253 7.211 1.00 28.33 126 ASP A N 1
ATOM 659 C CA A ASP A 1 87 ? 41.788 42.205 8.182 0.50 28.85 126 ASP A CA 1
ATOM 660 C CA B ASP A 1 87 ? 41.822 42.167 8.146 0.50 28.86 126 ASP A CA 1
ATOM 661 C C . ASP A 1 87 ? 41.336 41.797 9.570 1.00 29.25 126 ASP A C 1
ATOM 662 O O . ASP A 1 87 ? 41.815 42.357 10.596 1.00 30.89 126 ASP A O 1
ATOM 671 N N . GLU A 1 88 ? 40.380 40.890 9.635 1.00 27.26 127 GLU A N 1
ATOM 672 C CA . GLU A 1 88 ? 39.878 40.335 10.909 1.00 27.69 127 GLU A CA 1
ATOM 673 C C . GLU A 1 88 ? 40.255 38.849 10.847 1.00 27.61 127 GLU A C 1
ATOM 674 O O . GLU A 1 88 ? 39.454 38.009 10.577 1.00 25.76 127 GLU A O 1
ATOM 680 N N . LYS A 1 89 ? 41.513 38.540 11.185 1.00 26.30 128 LYS A N 1
ATOM 681 C CA . LYS A 1 89 ? 42.087 37.206 10.839 1.00 27.88 128 LYS A CA 1
ATOM 682 C C . LYS A 1 89 ? 41.629 36.145 11.779 1.00 29.68 128 LYS A C 1
ATOM 683 O O . LYS A 1 89 ? 41.349 35.048 11.334 1.00 28.27 128 LYS A O 1
ATOM 689 N N . GLN A 1 90 ? 41.461 36.456 13.073 1.00 30.56 129 GLN A N 1
ATOM 690 C CA . GLN A 1 90 ? 40.910 35.436 13.937 1.00 30.89 129 GLN A CA 1
ATOM 691 C C . GLN A 1 90 ? 39.459 35.131 13.662 1.00 29.26 129 GLN A C 1
ATOM 692 O O . GLN A 1 90 ? 39.032 33.996 13.783 1.00 29.83 129 GLN A O 1
ATOM 698 N N . ALA A 1 91 ? 38.678 36.138 13.260 1.00 27.54 130 ALA A N 1
ATOM 699 C CA . ALA A 1 91 ? 37.317 35.843 12.917 1.00 27.26 130 ALA A CA 1
ATOM 700 C C . ALA A 1 91 ? 37.306 34.991 11.629 1.00 25.40 130 ALA A C 1
ATOM 701 O O . ALA A 1 91 ? 36.363 34.264 11.394 1.00 27.12 130 ALA A O 1
ATOM 703 N N . ALA A 1 92 ? 38.273 35.213 10.765 1.00 23.81 131 ALA A N 1
ATOM 704 C CA . ALA A 1 92 ? 38.380 34.482 9.508 1.00 23.19 131 ALA A CA 1
ATOM 705 C C . ALA A 1 92 ? 38.642 33.005 9.824 1.00 24.30 131 ALA A C 1
ATOM 706 O O . ALA A 1 92 ? 38.015 32.143 9.271 1.00 23.96 131 ALA A O 1
ATOM 708 N N . ILE A 1 93 ? 39.658 32.768 10.648 1.00 25.19 132 ILE A N 1
ATOM 709 C CA . ILE A 1 93 ? 39.983 31.398 11.104 1.00 25.36 132 ILE A CA 1
ATOM 710 C C . ILE A 1 93 ? 38.750 30.756 11.694 1.00 27.03 132 ILE A C 1
ATOM 711 O O . ILE A 1 93 ? 38.402 29.627 11.360 1.00 24.24 132 ILE A O 1
ATOM 716 N N . ASP A 1 94 ? 38.122 31.442 12.648 1.00 26.97 133 ASP A N 1
ATOM 717 C CA . ASP A 1 94 ? 36.983 30.830 13.356 1.00 28.77 133 ASP A CA 1
ATOM 718 C C . ASP A 1 94 ? 35.912 30.368 12.367 1.00 27.42 133 ASP A C 1
ATOM 719 O O . ASP A 1 94 ? 35.500 29.217 12.396 1.00 28.89 133 ASP A O 1
ATOM 724 N N . ALA A 1 95 ? 35.530 31.239 11.426 1.00 25.69 134 ALA A N 1
ATOM 725 C CA . ALA A 1 95 ? 34.587 30.898 10.436 1.00 24.00 134 ALA A CA 1
ATOM 726 C C . ALA A 1 95 ? 35.013 29.835 9.475 1.00 24.71 134 ALA A C 1
ATOM 727 O O . ALA A 1 95 ? 34.231 28.970 9.160 1.00 24.07 134 ALA A O 1
ATOM 729 N N . LEU A 1 96 ? 36.263 29.876 9.006 1.00 25.42 135 LEU A N 1
ATOM 730 C CA . LEU A 1 96 ? 36.711 28.891 8.059 1.00 24.06 135 LEU A CA 1
ATOM 731 C C . LEU A 1 96 ? 36.765 27.496 8.733 1.00 25.28 135 LEU A C 1
ATOM 732 O O . LEU A 1 96 ? 36.418 26.499 8.078 1.00 26.16 135 LEU A O 1
ATOM 737 N N . GLN A 1 97 ? 37.164 27.468 10.003 1.00 27.01 136 GLN A N 1
ATOM 738 C CA A GLN A 1 97 ? 37.174 26.226 10.811 0.50 28.07 136 GLN A CA 1
ATOM 739 C CA B GLN A 1 97 ? 37.188 26.203 10.746 0.50 28.22 136 GLN A CA 1
ATOM 740 C C . GLN A 1 97 ? 35.753 25.657 10.869 1.00 29.10 136 GLN A C 1
ATOM 741 O O . GLN A 1 97 ? 35.539 24.417 10.749 1.00 29.01 136 GLN A O 1
ATOM 752 N N . ARG A 1 98 ? 34.797 26.536 11.078 1.00 28.75 137 ARG A N 1
ATOM 753 C CA . ARG A 1 98 ? 33.421 26.100 11.085 1.00 30.08 137 ARG A CA 1
ATOM 754 C C . ARG A 1 98 ? 32.983 25.563 9.776 1.00 28.58 137 ARG A C 1
ATOM 755 O O . ARG A 1 98 ? 32.277 24.575 9.748 1.00 28.62 137 ARG A O 1
ATOM 763 N N . ALA A 1 99 ? 33.411 26.182 8.667 1.00 26.98 138 ALA A N 1
ATOM 764 C CA . ALA A 1 99 ? 33.072 25.684 7.343 1.00 25.20 138 ALA A CA 1
ATOM 765 C C . ALA A 1 99 ? 33.601 24.267 7.119 1.00 26.28 138 ALA A C 1
ATOM 766 O O . ALA A 1 99 ? 32.943 23.376 6.507 1.00 29.97 138 ALA A O 1
ATOM 768 N N . ILE A 1 100 ? 34.834 24.082 7.520 1.00 26.74 139 ILE A N 1
ATOM 769 C CA . ILE A 1 100 ? 35.542 22.831 7.324 1.00 27.50 139 ILE A CA 1
ATOM 770 C C . ILE A 1 100 ? 34.903 21.754 8.235 1.00 29.18 139 ILE A C 1
ATOM 771 O O . ILE A 1 100 ? 34.876 20.570 7.898 1.00 32.17 139 ILE A O 1
ATOM 776 N N . ALA A 1 101 ? 34.518 22.156 9.429 1.00 31.33 140 ALA A N 1
ATOM 777 C CA . ALA A 1 101 ? 33.916 21.172 10.379 1.00 32.49 140 ALA A CA 1
ATOM 778 C C . ALA A 1 101 ? 32.628 20.698 9.739 1.00 33.46 140 ALA A C 1
ATOM 779 O O . ALA A 1 101 ? 32.298 19.500 9.807 1.00 35.67 140 ALA A O 1
ATOM 781 N N . LEU A 1 102 ? 31.906 21.600 9.084 1.00 32.02 141 LEU A N 1
ATOM 782 C CA . LEU A 1 102 ? 30.685 21.265 8.400 1.00 33.54 141 LEU A CA 1
ATOM 783 C C . LEU A 1 102 ? 30.876 20.544 7.086 1.00 33.69 141 LEU A C 1
ATOM 784 O O . LEU A 1 102 ? 29.947 19.932 6.616 1.00 33.51 141 LEU A O 1
ATOM 789 N N . ASN A 1 103 ? 32.044 20.660 6.439 1.00 33.74 142 ASN A N 1
ATOM 790 C CA . ASN A 1 103 ? 32.312 19.968 5.186 1.00 31.41 142 ASN A CA 1
ATOM 791 C C . ASN A 1 103 ? 33.825 19.706 5.188 1.00 34.22 142 ASN A C 1
ATOM 792 O O . ASN A 1 103 ? 34.644 20.583 4.830 1.00 31.21 142 ASN A O 1
ATOM 797 N N . THR A 1 104 ? 34.193 18.497 5.529 1.00 33.98 143 THR A N 1
ATOM 798 C CA . THR A 1 104 ? 35.619 18.181 5.786 1.00 36.32 143 THR A CA 1
ATOM 799 C C . THR A 1 104 ? 36.399 17.957 4.509 1.00 34.10 143 THR A C 1
ATOM 800 O O . THR A 1 104 ? 37.657 17.822 4.532 1.00 35.37 143 THR A O 1
ATOM 804 N N . VAL A 1 105 ? 35.732 17.997 3.377 1.00 34.60 144 VAL A N 1
ATOM 805 C CA . VAL A 1 105 ? 36.403 18.011 2.096 1.00 35.63 144 VAL A CA 1
ATOM 806 C C . VAL A 1 105 ? 36.299 19.367 1.286 1.00 34.04 144 VAL A C 1
ATOM 807 O O . VAL A 1 105 ? 36.370 19.401 0.039 1.00 34.82 144 VAL A O 1
ATOM 811 N N . TYR A 1 106 ? 36.136 20.485 2.007 1.00 32.44 145 TYR A N 1
ATOM 812 C CA . TYR A 1 106 ? 35.833 21.749 1.382 1.00 29.35 145 TYR A CA 1
ATOM 813 C C . TYR A 1 106 ? 37.172 22.383 0.991 1.00 30.33 145 TYR A C 1
ATOM 814 O O . TYR A 1 106 ? 37.757 23.170 1.762 1.00 27.10 145 TYR A O 1
ATOM 823 N N . ALA A 1 107 ? 37.633 22.075 -0.199 1.00 28.98 146 ALA A N 1
ATOM 824 C CA . ALA A 1 107 ? 39.002 22.507 -0.575 1.00 28.22 146 ALA A CA 1
ATOM 825 C C . ALA A 1 107 ? 39.205 24.002 -0.557 1.00 27.72 146 ALA A C 1
ATOM 826 O O . ALA A 1 107 ? 40.259 24.458 -0.169 1.00 26.07 146 ALA A O 1
ATOM 828 N N . ASP A 1 108 ? 38.231 24.780 -0.992 1.00 27.33 147 ASP A N 1
ATOM 829 C CA . ASP A 1 108 ? 38.374 26.229 -0.972 1.00 27.64 147 ASP A CA 1
ATOM 830 C C . ASP A 1 108 ? 38.580 26.802 0.417 1.00 25.86 147 ASP A C 1
ATOM 831 O O . ASP A 1 108 ? 39.367 27.769 0.584 1.00 22.39 147 ASP A O 1
ATOM 836 N N . ALA A 1 109 ? 37.912 26.208 1.381 1.00 24.64 148 ALA A N 1
ATOM 837 C CA . ALA A 1 109 ? 38.027 26.607 2.749 1.00 24.95 148 ALA A CA 1
ATOM 838 C C . ALA A 1 109 ? 39.364 26.275 3.324 1.00 23.11 148 ALA A C 1
ATOM 839 O O . ALA A 1 109 ? 39.914 27.100 4.072 1.00 23.69 148 ALA A O 1
ATOM 841 N N . TYR A 1 110 ? 39.901 25.086 3.038 1.00 23.39 149 TYR A N 1
ATOM 842 C CA . TYR A 1 110 ? 41.196 24.728 3.575 1.00 22.99 149 TYR A CA 1
ATOM 843 C C . TYR A 1 110 ? 42.251 25.675 2.940 1.00 23.03 149 TYR A C 1
ATOM 844 O O . TYR A 1 110 ? 43.182 26.097 3.634 1.00 23.37 149 TYR A O 1
ATOM 853 N N . TYR A 1 111 ? 42.122 25.956 1.642 1.00 22.23 150 TYR A N 1
ATOM 854 C CA . TYR A 1 111 ? 43.105 26.833 0.948 1.00 21.73 150 TYR A CA 1
ATOM 855 C C . TYR A 1 111 ? 43.083 28.238 1.558 1.00 21.40 150 TYR A C 1
ATOM 856 O O . TYR A 1 111 ? 44.122 28.759 1.977 1.00 20.21 150 TYR A O 1
ATOM 865 N N . LYS A 1 112 ? 41.902 28.792 1.713 1.00 21.07 151 LYS A N 1
ATOM 866 C CA A LYS A 1 112 ? 41.773 30.113 2.342 0.50 19.76 151 LYS A CA 1
ATOM 867 C CA B LYS A 1 112 ? 41.768 30.088 2.318 0.50 20.04 151 LYS A CA 1
ATOM 868 C C . LYS A 1 112 ? 42.327 30.119 3.766 1.00 20.79 151 LYS A C 1
ATOM 869 O O . LYS A 1 112 ? 43.015 31.096 4.196 1.00 20.06 151 LYS A O 1
ATOM 880 N N . LEU A 1 113 ? 42.062 29.059 4.550 1.00 21.04 152 LEU A N 1
ATOM 881 C CA . LEU A 1 113 ? 42.528 28.952 5.916 1.00 21.29 152 LEU A CA 1
ATOM 882 C C . LEU A 1 113 ? 44.028 28.947 5.931 1.00 19.98 152 LEU A C 1
ATOM 883 O O . LEU A 1 113 ? 44.655 29.627 6.730 1.00 20.91 152 LEU A O 1
ATOM 888 N N . GLY A 1 114 ? 44.603 28.233 4.986 1.00 19.45 153 GLY A N 1
ATOM 889 C CA . GLY A 1 114 ? 46.046 28.229 4.846 1.00 20.94 153 GLY A CA 1
ATOM 890 C C . GLY A 1 114 ? 46.637 29.614 4.508 1.00 18.66 153 GLY A C 1
ATOM 891 O O . GLY A 1 114 ? 47.652 30.043 5.122 1.00 20.98 153 GLY A O 1
ATOM 892 N N . LEU A 1 115 ? 45.950 30.340 3.624 1.00 18.63 154 LEU A N 1
ATOM 893 C CA . LEU A 1 115 ? 46.353 31.689 3.249 1.00 17.44 154 LEU A CA 1
ATOM 894 C C . LEU A 1 115 ? 46.307 32.572 4.492 1.00 19.01 154 LEU A C 1
ATOM 895 O O . LEU A 1 115 ? 47.249 33.390 4.735 1.00 20.85 154 LEU A O 1
ATOM 900 N N . VAL A 1 116 ? 45.259 32.465 5.272 1.00 19.54 155 VAL A N 1
ATOM 901 C CA . VAL A 1 116 ? 45.122 33.277 6.480 1.00 20.97 155 VAL A CA 1
ATOM 902 C C . VAL A 1 116 ? 46.293 32.942 7.472 1.00 21.40 155 VAL A C 1
ATOM 903 O O . VAL A 1 116 ? 47.005 33.886 7.927 1.00 23.48 155 VAL A O 1
ATOM 907 N N . TYR A 1 117 ? 46.524 31.680 7.751 1.00 20.58 156 TYR A N 1
ATOM 908 C CA . TYR A 1 117 ? 47.609 31.266 8.659 1.00 22.12 156 TYR A CA 1
ATOM 909 C C . TYR A 1 117 ? 48.957 31.728 8.176 1.00 21.42 156 TYR A C 1
ATOM 910 O O . TYR A 1 117 ? 49.722 32.326 8.917 1.00 22.09 156 TYR A O 1
ATOM 919 N N . ASP A 1 118 ? 49.196 31.630 6.880 1.00 20.75 157 ASP A N 1
ATOM 920 C CA . ASP A 1 118 ? 50.517 32.013 6.410 1.00 21.88 157 ASP A CA 1
ATOM 921 C C . ASP A 1 118 ? 50.702 33.531 6.568 1.00 21.58 157 ASP A C 1
ATOM 922 O O . ASP A 1 118 ? 51.829 33.982 6.865 1.00 22.89 157 ASP A O 1
ATOM 927 N N . SER A 1 119 ? 49.626 34.274 6.383 1.00 21.84 158 SER A N 1
ATOM 928 C CA . SER A 1 119 ? 49.674 35.725 6.516 1.00 23.63 158 SER A CA 1
ATOM 929 C C . SER A 1 119 ? 50.002 36.158 7.904 1.00 25.40 158 SER A C 1
ATOM 930 O O . SER A 1 119 ? 50.431 37.308 8.073 1.00 27.29 158 SER A O 1
ATOM 933 N N . MET A 1 120 ? 49.728 35.310 8.853 1.00 24.28 159 MET A N 1
ATOM 934 C CA . MET A 1 120 ? 49.996 35.535 10.277 1.00 27.79 159 MET A CA 1
ATOM 935 C C . MET A 1 120 ? 51.342 35.011 10.726 1.00 29.00 159 MET A C 1
ATOM 936 O O . MET A 1 120 ? 51.704 35.196 11.903 1.00 29.57 159 MET A O 1
ATOM 941 N N . GLY A 1 121 ? 52.082 34.347 9.840 1.00 26.56 160 GLY A N 1
ATOM 942 C CA . GLY A 1 121 ? 53.290 33.698 10.232 1.00 28.17 160 GLY A CA 1
ATOM 943 C C . GLY A 1 121 ? 53.160 32.312 10.810 1.00 27.77 160 GLY A C 1
ATOM 944 O O . GLY A 1 121 ? 54.138 31.730 11.319 1.00 28.64 160 GLY A O 1
ATOM 945 N N . GLU A 1 122 ? 51.972 31.760 10.715 1.00 25.61 161 GLU A N 1
ATOM 946 C CA . GLU A 1 122 ? 51.692 30.475 11.246 1.00 26.56 161 GLU A CA 1
ATOM 947 C C . GLU A 1 122 ? 51.965 29.439 10.149 1.00 25.06 161 GLU A C 1
ATOM 948 O O . GLU A 1 122 ? 51.039 28.801 9.605 1.00 23.70 161 GLU A O 1
ATOM 954 N N . HIS A 1 123 ? 53.243 29.266 9.829 1.00 24.33 162 HIS A N 1
ATOM 955 C CA . HIS A 1 123 ? 53.594 28.521 8.601 1.00 23.98 162 HIS A CA 1
ATOM 956 C C . HIS A 1 123 ? 53.264 27.053 8.701 1.00 23.87 162 HIS A C 1
ATOM 957 O O . HIS A 1 123 ? 52.821 26.456 7.713 1.00 22.30 162 HIS A O 1
ATOM 964 N N . ASP A 1 124 ? 53.449 26.420 9.881 1.00 25.37 163 ASP A N 1
ATOM 965 C CA . ASP A 1 124 ? 53.102 25.025 9.955 1.00 26.74 163 ASP A CA 1
ATOM 966 C C . ASP A 1 124 ? 51.603 24.730 9.864 1.00 24.37 163 ASP A C 1
ATOM 967 O O . ASP A 1 124 ? 51.195 23.792 9.205 1.00 26.76 163 ASP A O 1
ATOM 972 N N . LYS A 1 125 ? 50.800 25.540 10.489 1.00 26.26 164 LYS A N 1
ATOM 973 C CA . LYS A 1 125 ? 49.348 25.463 10.286 1.00 25.92 164 LYS A CA 1
ATOM 974 C C . LYS A 1 125 ? 48.929 25.689 8.862 1.00 24.90 164 LYS A C 1
ATOM 975 O O . LYS A 1 125 ? 47.990 25.082 8.382 1.00 24.05 164 LYS A O 1
ATOM 981 N N . ALA A 1 126 ? 49.601 26.627 8.215 1.00 24.02 165 ALA A N 1
ATOM 982 C CA . ALA A 1 126 ? 49.324 26.831 6.811 1.00 22.36 165 ALA A CA 1
ATOM 983 C C . ALA A 1 126 ? 49.656 25.623 5.961 1.00 22.60 165 ALA A C 1
ATOM 984 O O . ALA A 1 126 ? 48.834 25.204 5.122 1.00 22.74 165 ALA A O 1
ATOM 986 N N . ILE A 1 127 ? 50.842 25.044 6.163 1.00 22.41 166 ILE A N 1
ATOM 987 C CA . ILE A 1 127 ? 51.242 23.877 5.399 1.00 22.62 166 ILE A CA 1
ATOM 988 C C . ILE A 1 127 ? 50.188 22.756 5.615 1.00 23.63 166 ILE A C 1
ATOM 989 O O . ILE A 1 127 ? 49.853 22.059 4.645 1.00 25.33 166 ILE A O 1
ATOM 994 N N . GLU A 1 128 ? 49.745 22.539 6.846 1.00 25.89 167 GLU A N 1
ATOM 995 C CA . GLU A 1 128 ? 48.751 21.474 7.113 1.00 26.25 167 GLU A CA 1
ATOM 996 C C . GLU A 1 128 ? 47.492 21.698 6.243 1.00 27.36 167 GLU A C 1
ATOM 997 O O . GLU A 1 128 ? 47.013 20.783 5.563 1.00 29.72 167 GLU A O 1
ATOM 1003 N N . ALA A 1 129 ? 47.015 22.947 6.188 1.00 26.01 168 ALA A N 1
ATOM 1004 C CA . ALA A 1 129 ? 45.787 23.275 5.436 1.00 25.09 168 ALA A CA 1
ATOM 1005 C C . ALA A 1 129 ? 46.047 23.133 3.935 1.00 23.69 168 ALA A C 1
ATOM 1006 O O . ALA A 1 129 ? 45.226 22.641 3.142 1.00 26.12 168 ALA A O 1
ATOM 1008 N N . TYR A 1 130 ? 47.212 23.587 3.467 1.00 22.92 169 TYR A N 1
ATOM 1009 C CA . TYR A 1 130 ? 47.508 23.399 2.048 1.00 21.52 169 TYR A CA 1
ATOM 1010 C C . TYR A 1 130 ? 47.647 21.907 1.609 1.00 23.07 169 TYR A C 1
ATOM 1011 O O . TYR A 1 130 ? 47.292 21.569 0.458 1.00 24.01 169 TYR A O 1
ATOM 1020 N N . GLU A 1 131 ? 48.252 21.105 2.480 1.00 26.25 170 GLU A N 1
ATOM 1021 C CA . GLU A 1 131 ? 48.409 19.676 2.260 1.00 28.64 170 GLU A CA 1
ATOM 1022 C C . GLU A 1 131 ? 47.014 19.063 2.113 1.00 29.75 170 GLU A C 1
ATOM 1023 O O . GLU A 1 131 ? 46.784 18.248 1.189 1.00 30.66 170 GLU A O 1
ATOM 1029 N N . LYS A 1 132 ? 46.094 19.511 2.953 1.00 29.62 171 LYS A N 1
ATOM 1030 C CA . LYS A 1 132 ? 44.714 18.991 2.882 1.00 30.50 171 LYS A CA 1
ATOM 1031 C C . LYS A 1 132 ? 44.119 19.414 1.595 1.00 28.19 171 LYS A C 1
ATOM 1032 O O . LYS A 1 132 ? 43.429 18.633 0.980 1.00 29.41 171 LYS A O 1
ATOM 1038 N N . THR A 1 133 ? 44.365 20.682 1.143 1.00 27.15 172 THR A N 1
ATOM 1039 C CA . THR A 1 133 ? 43.890 21.175 -0.121 1.00 26.53 172 THR A CA 1
ATOM 1040 C C . THR A 1 133 ? 44.341 20.305 -1.271 1.00 28.15 172 THR A C 1
ATOM 1041 O O . THR A 1 133 ? 43.556 19.966 -2.134 1.00 30.68 172 THR A O 1
ATOM 1045 N N . ILE A 1 134 ? 45.612 19.964 -1.287 1.00 27.23 173 ILE A N 1
ATOM 1046 C CA . ILE A 1 134 ? 46.173 19.144 -2.335 1.00 28.00 173 ILE A CA 1
ATOM 1047 C C . ILE A 1 134 ? 45.639 17.676 -2.239 1.00 29.90 173 ILE A C 1
ATOM 1048 O O . ILE A 1 134 ? 45.515 17.024 -3.268 1.00 32.43 173 ILE A O 1
ATOM 1053 N N . SER A 1 135 ? 45.353 17.199 -1.059 1.00 31.99 174 SER A N 1
ATOM 1054 C CA . SER A 1 135 ? 44.778 15.824 -0.917 1.00 33.91 174 SER A CA 1
ATOM 1055 C C . SER A 1 135 ? 43.423 15.750 -1.599 1.00 35.47 174 SER A C 1
ATOM 1056 O O . SER A 1 135 ? 43.024 14.672 -2.123 1.00 36.65 174 SER A O 1
ATOM 1059 N N . ILE A 1 136 ? 42.686 16.852 -1.625 1.00 32.48 175 ILE A N 1
ATOM 1060 C CA . ILE A 1 136 ? 41.374 16.918 -2.260 1.00 33.22 175 ILE A CA 1
ATOM 1061 C C . ILE A 1 136 ? 41.494 17.249 -3.717 1.00 32.83 175 ILE A C 1
ATOM 1062 O O . ILE A 1 136 ? 40.753 16.707 -4.530 1.00 33.81 175 ILE A O 1
ATOM 1067 N N . LYS A 1 137 ? 42.329 18.240 -4.084 1.00 30.82 176 LYS A N 1
ATOM 1068 C CA . LYS A 1 137 ? 42.512 18.705 -5.445 1.00 31.94 176 LYS A CA 1
ATOM 1069 C C . LYS A 1 137 ? 44.010 18.682 -5.793 1.00 33.71 176 LYS A C 1
ATOM 1070 O O . LYS A 1 137 ? 44.724 19.720 -5.746 1.00 29.12 176 LYS A O 1
ATOM 1076 N N . PRO A 1 138 ? 44.541 17.488 -6.095 1.00 33.59 177 PRO A N 1
ATOM 1077 C CA . PRO A 1 138 ? 45.982 17.419 -6.395 1.00 33.33 177 PRO A CA 1
ATOM 1078 C C . PRO A 1 138 ? 46.420 18.174 -7.631 1.00 31.61 177 PRO A C 1
ATOM 1079 O O . PRO A 1 138 ? 47.638 18.432 -7.826 1.00 33.84 177 PRO A O 1
ATOM 1083 N N . GLY A 1 139 ? 45.500 18.563 -8.500 1.00 31.28 178 GLY A N 1
ATOM 1084 C CA . GLY A 1 139 ? 45.835 19.387 -9.649 1.00 29.71 178 GLY A CA 1
ATOM 1085 C C . GLY A 1 139 ? 45.917 20.909 -9.435 1.00 29.35 178 GLY A C 1
ATOM 1086 O O . GLY A 1 139 ? 46.204 21.653 -10.337 1.00 28.81 178 GLY A O 1
ATOM 1087 N N . PHE A 1 140 ? 45.605 21.351 -8.222 1.00 28.05 179 PHE A N 1
ATOM 1088 C CA . PHE A 1 140 ? 45.625 22.787 -7.914 1.00 26.03 179 PHE A CA 1
ATOM 1089 C C . PHE A 1 140 ? 47.079 23.290 -7.696 1.00 24.12 179 PHE A C 1
ATOM 1090 O O . PHE A 1 140 ? 47.620 23.153 -6.598 1.00 23.81 179 PHE A O 1
ATOM 1098 N N . ILE A 1 141 ? 47.601 23.897 -8.723 1.00 22.95 180 ILE A N 1
ATOM 1099 C CA . ILE A 1 141 ? 49.033 24.262 -8.802 1.00 23.48 180 ILE A CA 1
ATOM 1100 C C . ILE A 1 141 ? 49.423 25.268 -7.697 1.00 21.53 180 ILE A 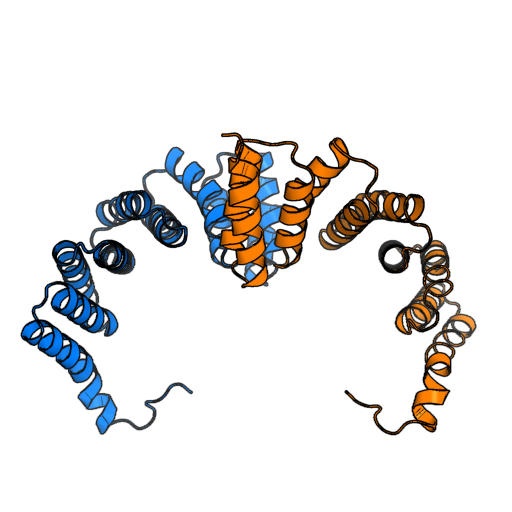C 1
ATOM 1101 O O . ILE A 1 141 ? 50.479 25.127 -7.058 1.00 22.70 180 ILE A O 1
ATOM 1106 N N . ARG A 1 142 ? 48.597 26.253 -7.453 1.00 21.98 181 ARG A N 1
ATOM 1107 C CA . ARG A 1 142 ? 48.985 27.278 -6.514 1.00 19.90 181 ARG A CA 1
ATOM 1108 C C . ARG A 1 142 ? 49.164 26.748 -5.105 1.00 20.89 181 ARG A C 1
ATOM 1109 O O . ARG A 1 142 ? 49.926 27.312 -4.363 1.00 20.98 181 ARG A O 1
ATOM 1117 N N . ALA A 1 143 ? 48.496 25.680 -4.703 1.00 20.47 182 ALA A N 1
ATOM 1118 C CA . ALA A 1 143 ? 48.704 25.129 -3.399 1.00 22.26 182 ALA A CA 1
ATOM 1119 C C . ALA A 1 143 ? 50.126 24.667 -3.200 1.00 20.57 182 ALA A C 1
ATOM 1120 O O . ALA A 1 143 ? 50.701 24.808 -2.096 1.00 20.51 182 ALA A O 1
ATOM 1122 N N . TYR A 1 144 ? 50.680 24.050 -4.219 1.00 20.56 183 TYR A N 1
ATOM 1123 C CA . TYR A 1 144 ? 52.160 23.690 -4.142 1.00 20.07 183 TYR A CA 1
ATOM 1124 C C . TYR A 1 144 ? 53.035 24.920 -4.034 1.00 20.03 183 TYR A C 1
ATOM 1125 O O . TYR A 1 144 ? 53.954 24.969 -3.195 1.00 18.86 183 TYR A O 1
ATOM 1134 N N . GLN A 1 145 ? 52.704 25.998 -4.774 1.00 18.88 184 GLN A N 1
ATOM 1135 C CA . GLN A 1 145 ? 53.470 27.229 -4.664 1.00 17.74 184 GLN A CA 1
ATOM 1136 C C . GLN A 1 145 ? 53.357 27.785 -3.228 1.00 18.37 184 GLN A C 1
ATOM 1137 O O . GLN A 1 145 ? 54.335 28.219 -2.656 1.00 17.93 184 GLN A O 1
ATOM 1143 N N . SER A 1 146 ? 52.146 27.810 -2.724 1.00 17.30 185 SER A N 1
ATOM 1144 C CA . SER A 1 146 ? 51.841 28.348 -1.369 1.00 18.58 185 SER A CA 1
ATOM 1145 C C . SER A 1 146 ? 52.579 27.558 -0.291 1.00 19.02 185 SER A C 1
ATOM 1146 O O . SER A 1 146 ? 53.125 28.168 0.680 1.00 18.21 185 SER A O 1
ATOM 1149 N N . ILE A 1 147 ? 52.654 26.217 -0.444 1.00 19.71 186 ILE A N 1
ATOM 1150 C CA . ILE A 1 147 ? 53.498 25.409 0.437 1.00 20.59 186 ILE A CA 1
ATOM 1151 C C . ILE A 1 147 ? 54.948 25.849 0.388 1.00 21.77 186 ILE A C 1
ATOM 1152 O O . ILE A 1 147 ? 55.577 26.059 1.424 1.00 21.81 186 ILE A O 1
ATOM 1157 N N . GLY A 1 148 ? 55.434 26.057 -0.797 1.00 20.75 187 GLY A N 1
ATOM 1158 C CA . GLY A 1 148 ? 56.815 26.544 -0.998 1.00 21.79 187 GLY A CA 1
ATOM 1159 C C . GLY A 1 148 ? 57.045 27.843 -0.238 1.00 19.02 187 GLY A C 1
ATOM 1160 O O . GLY A 1 148 ? 58.086 28.022 0.446 1.00 20.40 187 GLY A O 1
ATOM 1161 N N . LEU A 1 149 ? 56.061 28.760 -0.328 1.00 19.25 188 LEU A N 1
ATOM 1162 C CA . LEU A 1 149 ? 56.248 30.078 0.310 1.00 18.72 188 LEU A CA 1
ATOM 1163 C C . LEU A 1 149 ? 56.282 29.902 1.847 1.00 19.86 188 LEU A C 1
ATOM 1164 O O . LEU A 1 149 ? 57.052 30.564 2.564 1.00 19.24 188 LEU A O 1
ATOM 1169 N N . ALA A 1 150 ? 55.422 29.041 2.352 1.00 19.51 189 ALA A N 1
ATOM 1170 C CA . ALA A 1 150 ? 55.392 28.759 3.817 1.00 21.78 189 ALA A CA 1
ATOM 1171 C C . ALA A 1 150 ? 56.707 28.195 4.291 1.00 21.52 189 ALA A C 1
ATOM 1172 O O . ALA A 1 150 ? 57.195 28.592 5.374 1.00 22.55 189 ALA A O 1
ATOM 1174 N N . TYR A 1 151 ? 57.302 27.275 3.540 1.00 21.59 190 TYR A N 1
ATOM 1175 C CA . TYR A 1 151 ? 58.633 26.768 3.887 1.00 23.52 190 TYR A CA 1
ATOM 1176 C C . TYR A 1 151 ? 59.705 27.849 3.843 1.00 24.63 190 TYR A C 1
ATOM 1177 O O . TYR A 1 151 ? 60.544 27.882 4.728 1.00 25.22 190 TYR A O 1
ATOM 1186 N N . GLU A 1 152 ? 59.670 28.752 2.850 1.00 22.95 191 GLU A N 1
ATOM 1187 C CA . GLU A 1 152 ? 60.558 29.908 2.870 1.00 23.78 191 GLU A CA 1
ATOM 1188 C C . GLU A 1 152 ? 60.337 30.740 4.147 1.00 25.24 191 GLU A C 1
ATOM 1189 O O . GLU A 1 152 ? 61.313 31.249 4.728 1.00 24.76 191 GLU A O 1
ATOM 1195 N N . GLY A 1 153 ? 59.084 30.870 4.565 1.00 21.78 192 GLY A N 1
ATOM 1196 C CA . GLY A 1 153 ? 58.733 31.610 5.774 1.00 23.75 192 GLY A CA 1
ATOM 1197 C C . GLY A 1 153 ? 59.392 31.017 7.017 1.00 25.92 192 GLY A C 1
ATOM 1198 O O . GLY A 1 153 ? 59.793 31.743 7.928 1.00 28.97 192 GLY A O 1
ATOM 1199 N N . LYS A 1 154 ? 59.527 29.706 7.008 1.00 23.52 193 LYS A N 1
ATOM 1200 C CA . LYS A 1 154 ? 60.234 28.961 8.107 1.00 25.38 193 LYS A CA 1
ATOM 1201 C C . LYS A 1 154 ? 61.734 28.960 8.011 1.00 27.21 193 LYS A C 1
ATOM 1202 O O . LYS A 1 154 ? 62.434 28.345 8.846 1.00 27.96 193 LYS A O 1
ATOM 1208 N N . GLY A 1 155 ? 62.252 29.479 6.942 1.00 25.81 194 GLY A N 1
ATOM 1209 C CA . GLY A 1 155 ? 63.667 29.497 6.678 1.00 27.29 194 GLY A CA 1
ATOM 1210 C C . GLY A 1 155 ? 64.199 28.198 6.150 1.00 27.00 194 GLY A C 1
ATOM 1211 O O . GLY A 1 155 ? 65.391 27.952 6.300 1.00 31.38 194 GLY A O 1
ATOM 1212 N N . LEU A 1 156 ? 63.345 27.351 5.547 1.00 26.58 195 LEU A N 1
ATOM 1213 C CA . LEU A 1 156 ? 63.689 26.057 4.996 1.00 25.26 195 LEU A CA 1
ATOM 1214 C C . LEU A 1 156 ? 63.650 26.141 3.464 1.00 26.83 195 LEU A C 1
ATOM 1215 O O . LEU A 1 156 ? 62.699 25.635 2.808 1.00 26.00 195 LEU A O 1
ATOM 1220 N N . ARG A 1 157 ? 64.706 26.726 2.898 1.00 27.35 196 ARG A N 1
ATOM 1221 C CA . ARG A 1 157 ? 64.697 27.074 1.473 1.00 28.75 196 ARG A CA 1
ATOM 1222 C C . ARG A 1 157 ? 64.775 25.832 0.600 1.00 28.02 196 ARG A C 1
ATOM 1223 O O . ARG A 1 157 ? 64.232 25.746 -0.499 1.00 26.08 196 ARG A O 1
ATOM 1231 N N . ASP A 1 158 ? 65.449 24.809 1.060 1.00 29.37 197 ASP A N 1
ATOM 1232 C CA . ASP A 1 158 ? 65.486 23.579 0.248 1.00 28.70 197 ASP A CA 1
ATOM 1233 C C . ASP A 1 158 ? 64.119 22.938 0.081 1.00 27.68 197 ASP A C 1
ATOM 1234 O O . ASP A 1 158 ? 63.781 22.573 -1.028 1.00 26.87 197 ASP A O 1
ATOM 1239 N N . GLU A 1 159 ? 63.325 22.874 1.141 1.00 25.96 198 GLU A N 1
ATOM 1240 C CA . GLU A 1 159 ? 61.969 22.340 1.083 1.00 27.29 198 GLU A CA 1
ATOM 1241 C C . GLU A 1 159 ? 61.092 23.281 0.237 1.00 25.54 198 GLU A C 1
ATOM 1242 O O . GLU A 1 159 ? 60.292 22.817 -0.539 1.00 26.53 198 GLU A O 1
ATOM 1248 N N . ALA A 1 160 ? 61.317 24.606 0.360 1.00 23.65 199 ALA A N 1
ATOM 1249 C CA . ALA A 1 160 ? 60.589 25.585 -0.430 1.00 23.47 199 ALA A CA 1
ATOM 1250 C C . ALA A 1 160 ? 60.781 25.297 -1.893 1.00 22.07 199 ALA A C 1
ATOM 1251 O O . ALA A 1 160 ? 59.820 25.169 -2.608 1.00 21.98 199 ALA A O 1
ATOM 1253 N N . VAL A 1 161 ? 62.036 25.131 -2.319 1.00 23.67 200 VAL A N 1
ATOM 1254 C CA . VAL A 1 161 ? 62.321 24.974 -3.725 1.00 23.71 200 VAL A CA 1
ATOM 1255 C C . VAL A 1 161 ? 61.827 23.609 -4.221 1.00 23.33 200 VAL A C 1
ATOM 1256 O O . VAL A 1 161 ? 61.322 23.523 -5.334 1.00 22.62 200 VAL A O 1
ATOM 1260 N N . LYS A 1 162 ? 61.755 22.634 -3.353 1.00 23.37 201 LYS A N 1
ATOM 1261 C CA . LYS A 1 162 ? 61.170 21.343 -3.690 1.00 24.68 201 LYS A CA 1
ATOM 1262 C C . LYS A 1 162 ? 59.697 21.518 -4.118 1.00 22.47 201 LYS A C 1
ATOM 1263 O O . LYS A 1 162 ? 59.236 20.955 -5.154 1.00 21.64 201 LYS A O 1
ATOM 1269 N N . TYR A 1 163 ? 58.950 22.369 -3.394 1.00 20.29 202 TYR A N 1
ATOM 1270 C CA . TYR A 1 163 ? 57.516 22.578 -3.724 1.00 20.11 202 TYR A CA 1
ATOM 1271 C C . TYR A 1 163 ? 57.301 23.509 -4.890 1.00 19.21 202 TYR A C 1
ATOM 1272 O O . TYR A 1 163 ? 56.383 23.253 -5.670 1.00 19.88 202 TYR A O 1
ATOM 1281 N N . PHE A 1 164 ? 58.138 24.547 -5.011 1.00 19.77 203 PHE A N 1
ATOM 1282 C CA . PHE A 1 164 ? 58.118 25.348 -6.234 1.00 20.26 203 PHE A CA 1
ATOM 1283 C C . PHE A 1 164 ? 58.341 24.517 -7.490 1.00 21.71 203 PHE A C 1
ATOM 1284 O O . PHE A 1 164 ? 57.665 24.645 -8.507 1.00 22.77 203 PHE A O 1
ATOM 1292 N N . LYS A 1 165 ? 59.298 23.567 -7.383 1.00 21.25 204 LYS A N 1
ATOM 1293 C CA . LYS A 1 165 ? 59.563 22.655 -8.466 1.00 21.65 204 LYS A CA 1
ATOM 1294 C C . LYS A 1 165 ? 58.403 21.693 -8.671 1.00 21.23 204 LYS A C 1
ATOM 1295 O O . LYS A 1 165 ? 58.077 21.359 -9.852 1.00 23.91 204 LYS A O 1
ATOM 1301 N N . LYS A 1 166 ? 57.727 21.246 -7.641 1.00 23.15 205 LYS A N 1
ATOM 1302 C CA . LYS A 1 166 ? 56.558 20.380 -7.795 1.00 23.22 205 LYS A CA 1
ATOM 1303 C C . LYS A 1 166 ? 55.493 21.088 -8.582 1.00 24.99 205 LYS A C 1
ATOM 1304 O O . LYS A 1 166 ? 54.838 20.487 -9.458 1.00 25.73 205 LYS A O 1
ATOM 1310 N N . ALA A 1 167 ? 55.274 22.374 -8.284 1.00 21.31 206 ALA A N 1
ATOM 1311 C CA . ALA A 1 167 ? 54.313 23.148 -9.031 1.00 20.49 206 ALA A CA 1
ATOM 1312 C C . ALA A 1 167 ? 54.651 23.166 -10.520 1.00 20.82 206 ALA A C 1
ATOM 1313 O O . ALA A 1 167 ? 53.791 23.076 -11.338 1.00 21.18 206 ALA A O 1
ATOM 1315 N N . LEU A 1 168 ? 55.900 23.365 -10.853 1.00 20.33 207 LEU A N 1
ATOM 1316 C CA . LEU A 1 168 ? 56.304 23.409 -12.249 1.00 20.08 207 LEU A CA 1
ATOM 1317 C C . LEU A 1 168 ? 56.076 22.024 -12.877 1.00 21.03 207 LEU A C 1
ATOM 1318 O O . LEU A 1 168 ? 55.666 21.898 -14.020 1.00 20.65 207 LEU A O 1
ATOM 1323 N N . GLU A 1 169 ? 56.371 20.980 -12.085 1.00 21.87 208 GLU A N 1
ATOM 1324 C CA . GLU A 1 169 ? 56.340 19.610 -12.676 1.00 24.17 208 GLU A CA 1
ATOM 1325 C C . GLU A 1 169 ? 54.938 19.275 -13.099 1.00 24.72 208 GLU A C 1
ATOM 1326 O O . GLU A 1 169 ? 54.695 18.536 -14.111 1.00 26.33 208 GLU A O 1
ATOM 1332 N N . LYS A 1 170 ? 53.933 19.844 -12.441 1.00 25.41 209 LYS A N 1
ATOM 1333 C CA . LYS A 1 170 ? 52.504 19.561 -12.777 1.00 27.24 209 LYS A CA 1
ATOM 1334 C C . LYS A 1 170 ? 52.098 19.952 -14.218 1.00 26.50 209 LYS A C 1
ATOM 1335 O O . LYS A 1 170 ? 51.115 19.424 -14.760 1.00 27.82 209 LYS A O 1
ATOM 1341 N N . GLU A 1 171 ? 52.779 20.920 -14.784 1.00 24.74 210 GLU A N 1
ATOM 1342 C CA . GLU A 1 171 ? 52.484 21.334 -16.124 1.00 24.28 210 GLU A CA 1
ATOM 1343 C C . GLU A 1 171 ? 53.643 21.131 -17.143 1.00 24.08 210 GLU A C 1
ATOM 1344 O O . GLU A 1 171 ? 53.568 21.675 -18.247 1.00 22.30 210 GLU A O 1
ATOM 1350 N N . GLU A 1 172 ? 54.670 20.414 -16.773 1.00 21.35 211 GLU A N 1
ATOM 1351 C CA . GLU A 1 172 ? 55.823 20.267 -17.582 1.00 23.74 211 GLU A CA 1
ATOM 1352 C C . GLU A 1 172 ? 55.505 19.520 -18.903 1.00 24.34 211 GLU A C 1
ATOM 1353 O O . GLU A 1 172 ? 56.021 19.921 -19.955 1.00 22.67 211 GLU A O 1
ATOM 1359 N N . LYS A 1 173 ? 54.664 18.490 -18.826 1.00 24.11 212 LYS A N 1
ATOM 1360 C CA . LYS A 1 173 ? 54.235 17.810 -20.092 1.00 27.45 212 LYS A CA 1
ATOM 1361 C C . LYS A 1 173 ? 53.463 18.724 -21.023 1.00 26.18 212 LYS A C 1
ATOM 1362 O O . LYS A 1 173 ? 53.785 18.810 -22.170 1.00 26.21 212 LYS A O 1
ATOM 1368 N N . LYS A 1 174 ? 52.462 19.415 -20.525 1.00 25.86 213 LYS A N 1
ATOM 1369 C CA . LYS A 1 174 ? 51.667 20.337 -21.286 1.00 28.08 213 LYS A CA 1
ATOM 1370 C C . LYS A 1 174 ? 52.567 21.411 -21.881 1.00 27.59 213 LYS A C 1
ATOM 1371 O O . LYS A 1 174 ? 52.389 21.788 -23.009 1.00 25.97 213 LYS A O 1
ATOM 1377 N N . ALA A 1 175 ? 53.520 21.914 -21.067 1.00 25.23 214 ALA A N 1
ATOM 1378 C CA . ALA A 1 175 ? 54.337 23.056 -21.567 1.00 24.82 214 ALA A CA 1
ATOM 1379 C C . ALA A 1 175 ? 55.129 22.653 -22.818 1.00 25.23 214 ALA A C 1
ATOM 1380 O O . ALA A 1 175 ? 55.357 23.514 -23.710 1.00 25.94 214 ALA A O 1
ATOM 1382 N N . LYS A 1 176 ? 55.573 21.402 -22.904 1.00 24.74 215 LYS A N 1
ATOM 1383 C CA . LYS A 1 176 ? 56.340 20.908 -24.033 1.00 25.72 215 LYS A CA 1
ATOM 1384 C C . LYS A 1 176 ? 55.512 20.392 -25.144 1.00 27.18 215 LYS A C 1
ATOM 1385 O O . LYS A 1 176 ? 55.878 20.636 -26.319 1.00 27.34 215 LYS A O 1
ATOM 1391 N N . TYR A 1 177 ? 54.467 19.631 -24.798 1.00 25.78 216 TYR A N 1
ATOM 1392 C CA . TYR A 1 177 ? 53.762 18.841 -25.800 1.00 26.88 216 TYR A CA 1
ATOM 1393 C C . TYR A 1 177 ? 52.422 19.420 -26.291 1.00 28.57 216 TYR A C 1
ATOM 1394 O O . TYR A 1 177 ? 51.820 18.809 -27.212 1.00 29.02 216 TYR A O 1
ATOM 1403 N N . GLU A 1 178 ? 52.053 20.595 -25.811 1.00 26.01 217 GLU A N 1
ATOM 1404 C CA . GLU A 1 178 ? 50.888 21.312 -26.319 1.00 28.88 217 GLU A CA 1
ATOM 1405 C C . GLU A 1 178 ? 51.220 22.671 -26.883 1.00 29.36 217 GLU A C 1
ATOM 1406 O O . GLU A 1 178 ? 52.273 23.213 -26.549 1.00 27.19 217 GLU A O 1
ATOM 1412 N N . LEU A 1 179 ? 50.311 23.237 -27.707 1.00 27.71 218 LEU A N 1
ATOM 1413 C CA . LEU A 1 179 ? 50.548 24.565 -28.358 1.00 25.86 218 LEU A CA 1
ATOM 1414 C C . LEU A 1 179 ? 49.971 25.804 -27.730 1.00 29.67 218 LEU A C 1
ATOM 1415 O O . LEU A 1 179 ? 50.543 26.869 -27.836 1.00 30.99 218 LEU A O 1
ATOM 1420 N N . ALA A 1 180 ? 48.828 25.694 -27.074 1.00 35.34 219 ALA A N 1
ATOM 1421 C CA . ALA A 1 180 ? 48.234 26.930 -26.503 1.00 38.51 219 ALA A CA 1
ATOM 1422 C C . ALA A 1 180 ? 48.437 27.046 -24.966 1.00 42.13 219 ALA A C 1
ATOM 1423 O O . ALA A 1 180 ? 47.581 26.693 -24.173 1.00 45.95 219 ALA A O 1
ATOM 1425 N N . LEU A 1 181 ? 49.560 27.616 -24.551 1.00 43.01 220 LEU A N 1
ATOM 1426 C CA . LEU A 1 181 ? 49.914 27.724 -23.130 1.00 42.92 220 LEU A CA 1
ATOM 1427 C C . LEU A 1 181 ? 49.484 28.992 -22.492 1.00 42.47 220 LEU A C 1
ATOM 1428 O O . LEU A 1 181 ? 48.843 28.964 -21.387 1.00 38.76 220 LEU A O 1
ATOM 1433 N N . VAL A 1 182 ? 49.864 30.115 -23.112 1.00 41.61 221 VAL A N 1
ATOM 1434 C CA . VAL A 1 182 ? 49.718 31.382 -22.453 1.00 44.05 221 VAL A CA 1
ATOM 1435 C C . VAL A 1 182 ? 48.228 31.824 -22.484 1.00 48.16 221 VAL A C 1
ATOM 1436 O O . VAL A 1 182 ? 47.504 31.414 -23.383 1.00 49.93 221 VAL A O 1
ATOM 1440 N N . PRO A 1 183 ? 47.753 32.592 -21.474 1.00 52.75 222 PRO A N 1
ATOM 1441 C CA . PRO A 1 183 ? 46.313 33.015 -21.497 1.00 56.26 222 PRO A CA 1
ATOM 1442 C C . PRO A 1 183 ? 45.942 33.783 -22.780 1.00 59.14 222 PRO A C 1
ATOM 1443 O O . PRO A 1 183 ? 46.778 34.501 -23.341 1.00 61.34 222 PRO A O 1
ATOM 1447 N N . ARG A 1 184 ? 44.706 33.643 -23.245 1.00 62.51 223 ARG A N 1
ATOM 1448 C CA . ARG A 1 184 ? 44.362 34.111 -24.605 1.00 64.29 223 ARG A CA 1
ATOM 1449 C C . ARG A 1 184 ? 44.206 35.641 -24.654 1.00 64.87 223 ARG A C 1
ATOM 1450 O O . ARG A 1 184 ? 44.837 36.289 -25.497 1.00 65.36 223 ARG A O 1
ATOM 1459 N N . MET B 1 1 ? 38.258 57.813 21.661 1.00 56.07 40 MET B N 1
ATOM 1460 C CA . MET B 1 1 ? 38.826 58.953 22.449 1.00 55.73 40 MET B CA 1
ATOM 1461 C C . MET B 1 1 ? 38.786 60.243 21.631 1.00 54.71 40 MET B C 1
ATOM 1462 O O . MET B 1 1 ? 38.396 60.199 20.478 1.00 54.71 40 MET B O 1
ATOM 1467 N N . GLY B 1 2 ? 39.208 61.374 22.219 1.00 53.03 41 GLY B N 1
ATOM 1468 C CA . GLY B 1 2 ? 39.311 62.675 21.520 1.00 51.46 41 GLY B CA 1
ATOM 1469 C C . GLY B 1 2 ? 39.738 62.675 20.035 1.00 49.49 41 GLY B C 1
ATOM 1470 O O . GLY B 1 2 ? 39.285 63.530 19.246 1.00 48.89 41 GLY B O 1
ATOM 1471 N N . GLU B 1 3 ? 40.611 61.739 19.656 1.00 46.65 42 GLU B N 1
ATOM 1472 C CA . GLU B 1 3 ? 41.163 61.695 18.283 1.00 45.14 42 GLU B CA 1
ATOM 1473 C C . GLU B 1 3 ? 40.632 60.548 17.375 1.00 40.47 42 GLU B C 1
ATOM 1474 O O . GLU B 1 3 ? 41.041 60.482 16.249 1.00 40.07 42 GLU B O 1
ATOM 1480 N N . T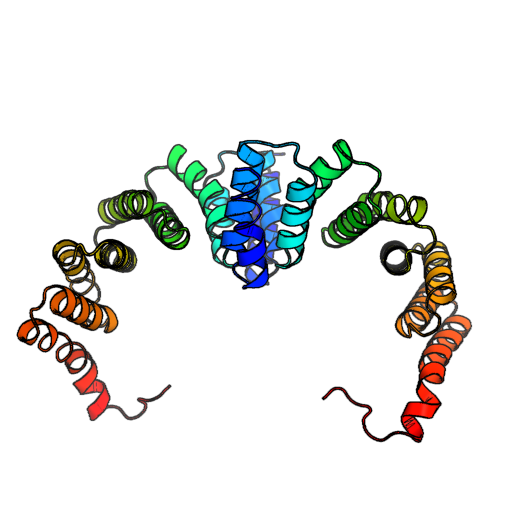HR B 1 4 ? 39.731 59.707 17.847 1.00 39.72 43 THR B N 1
ATOM 1481 C CA . THR B 1 4 ? 39.146 58.605 17.038 1.00 39.15 43 THR B CA 1
ATOM 1482 C C . THR B 1 4 ? 38.584 59.144 15.686 1.00 36.50 43 THR B C 1
ATOM 1483 O O . THR B 1 4 ? 38.891 58.633 14.584 1.00 34.09 43 THR B O 1
ATOM 1487 N N . THR B 1 5 ? 37.796 60.202 15.771 1.00 33.07 44 THR B N 1
ATOM 1488 C CA . THR B 1 5 ? 37.240 60.795 14.525 1.00 31.50 44 THR B CA 1
ATOM 1489 C C . THR B 1 5 ? 38.329 61.239 13.558 1.00 29.85 44 THR B C 1
ATOM 1490 O O . THR B 1 5 ? 38.296 60.913 12.392 1.00 28.92 44 THR B O 1
ATOM 1494 N N . THR B 1 6 ? 39.292 62.028 14.029 1.00 30.26 45 THR B N 1
ATOM 1495 C CA . THR B 1 6 ? 40.338 62.496 13.151 1.00 30.99 45 THR B CA 1
ATOM 1496 C C . THR B 1 6 ? 41.124 61.370 12.475 1.00 29.51 45 THR B C 1
ATOM 1497 O O . THR B 1 6 ? 41.384 61.441 11.284 1.00 29.01 45 THR B O 1
ATOM 1501 N N . ILE B 1 7 ? 41.501 60.375 13.276 1.00 28.89 46 ILE B N 1
ATOM 1502 C CA . ILE B 1 7 ? 42.340 59.248 12.772 1.00 29.33 46 ILE B CA 1
ATOM 1503 C C . ILE B 1 7 ? 41.585 58.531 11.666 1.00 26.35 46 ILE B C 1
ATOM 1504 O O . ILE B 1 7 ? 42.110 58.280 10.612 1.00 25.45 46 ILE B O 1
ATOM 1509 N N . TYR B 1 8 ? 40.369 58.146 11.943 1.00 25.36 47 TYR B N 1
ATOM 1510 C CA . TYR B 1 8 ? 39.674 57.261 10.987 1.00 24.02 47 TYR B CA 1
ATOM 1511 C C . TYR B 1 8 ? 39.051 58.055 9.782 1.00 23.01 47 TYR B C 1
ATOM 1512 O O . TYR B 1 8 ? 38.861 57.473 8.725 1.00 22.57 47 TYR B O 1
ATOM 1521 N N . MET B 1 9 ? 38.750 59.322 9.954 1.00 23.67 48 MET B N 1
ATOM 1522 C CA . MET B 1 9 ? 38.366 60.118 8.823 1.00 24.47 48 MET B CA 1
ATOM 1523 C C . MET B 1 9 ? 39.540 60.219 7.852 1.00 25.18 48 MET B C 1
ATOM 1524 O O . MET B 1 9 ? 39.388 60.144 6.635 1.00 26.29 48 MET B O 1
ATOM 1529 N N . ASP B 1 10 ? 40.759 60.343 8.393 1.00 25.91 49 ASP B N 1
ATOM 1530 C CA . ASP B 1 10 ? 41.919 60.319 7.535 1.00 26.01 49 ASP B CA 1
ATOM 1531 C C . ASP B 1 10 ? 42.148 58.997 6.836 1.00 24.05 49 ASP B C 1
ATOM 1532 O O . ASP B 1 10 ? 42.367 58.964 5.647 1.00 25.72 49 ASP B O 1
ATOM 1537 N N . ILE B 1 11 ? 42.073 57.897 7.582 1.00 23.27 50 ILE B N 1
ATOM 1538 C CA . ILE B 1 11 ? 42.151 56.536 6.941 1.00 22.83 50 ILE B CA 1
ATOM 1539 C C . ILE B 1 11 ? 41.129 56.394 5.813 1.00 21.73 50 ILE B C 1
ATOM 1540 O O . ILE B 1 11 ? 41.472 56.011 4.718 1.00 21.80 50 ILE B O 1
ATOM 1545 N N . GLY B 1 12 ? 39.869 56.775 6.090 1.00 22.37 51 GLY B N 1
ATOM 1546 C CA . GLY B 1 12 ? 38.791 56.670 5.061 1.00 22.21 51 GLY B CA 1
ATOM 1547 C C . GLY B 1 12 ? 39.107 57.518 3.832 1.00 18.20 51 GLY B C 1
ATOM 1548 O O . GLY B 1 12 ? 39.014 57.047 2.712 1.00 19.90 51 GLY B O 1
ATOM 1549 N N . ASP B 1 13 ? 39.470 58.748 4.066 1.00 21.87 52 ASP B N 1
ATOM 1550 C CA . ASP B 1 13 ? 39.785 59.665 2.978 1.00 21.94 52 ASP B CA 1
ATOM 1551 C C . ASP B 1 13 ? 40.893 59.119 2.063 1.00 24.24 52 ASP B C 1
ATOM 1552 O O . ASP B 1 13 ? 40.759 59.134 0.845 1.00 24.40 52 ASP B O 1
ATOM 1557 N N . LYS B 1 14 ? 41.980 58.636 2.691 1.00 26.19 53 LYS B N 1
ATOM 1558 C CA . LYS B 1 14 ? 43.104 58.085 1.975 1.00 27.72 53 LYS B CA 1
ATOM 1559 C C . LYS B 1 14 ? 42.803 56.777 1.277 1.00 27.58 53 LYS B C 1
ATOM 1560 O O . LYS B 1 14 ? 43.215 56.574 0.151 1.00 26.70 53 LYS B O 1
ATOM 1566 N N . LYS B 1 15 ? 42.005 55.927 1.899 1.00 26.26 54 LYS B N 1
ATOM 1567 C CA . LYS B 1 15 ? 41.564 54.740 1.202 1.00 25.83 54 LYS B CA 1
ATOM 1568 C C . LYS B 1 15 ? 40.640 55.068 0.010 1.00 22.03 54 LYS B C 1
ATOM 1569 O O . LYS B 1 15 ? 40.734 54.422 -1.042 1.00 24.81 54 LYS B O 1
ATOM 1575 N N . ARG B 1 16 ? 39.768 56.031 0.147 1.00 24.08 55 ARG B N 1
ATOM 1576 C CA . ARG B 1 16 ? 38.820 56.376 -0.925 1.00 24.29 55 ARG B CA 1
ATOM 1577 C C . ARG B 1 16 ? 39.593 56.892 -2.166 1.00 26.10 55 ARG B C 1
ATOM 1578 O O . ARG B 1 16 ? 39.330 56.447 -3.257 1.00 25.38 55 ARG B O 1
ATOM 1586 N N . THR B 1 17 ? 40.585 57.696 -1.900 1.00 27.67 56 THR B N 1
ATOM 1587 C CA . THR B 1 17 ? 41.492 58.247 -2.942 1.00 31.46 56 THR B CA 1
ATOM 1588 C C . THR B 1 17 ? 42.252 57.121 -3.673 1.00 31.45 56 THR B C 1
ATOM 1589 O O . THR B 1 17 ? 42.370 57.116 -4.886 1.00 32.08 56 THR B O 1
ATOM 1593 N N . LYS B 1 18 ? 42.694 56.130 -2.920 1.00 32.99 57 LYS B N 1
ATOM 1594 C CA . LYS B 1 18 ? 43.374 54.969 -3.484 1.00 33.80 57 LYS B CA 1
ATOM 1595 C C . LYS B 1 18 ? 42.412 53.965 -4.213 1.00 33.36 57 LYS B C 1
ATOM 1596 O O . LYS B 1 18 ? 42.873 53.029 -4.885 1.00 35.49 57 LYS B O 1
ATOM 1602 N N . GLY B 1 19 ? 41.106 54.150 -4.123 1.00 31.58 58 GLY B N 1
ATOM 1603 C CA . GLY B 1 19 ? 40.084 53.273 -4.728 1.00 29.07 58 GLY B CA 1
ATOM 1604 C C . GLY B 1 19 ? 39.761 52.028 -3.868 1.00 28.08 58 GLY B C 1
ATOM 1605 O O . GLY B 1 19 ? 39.092 51.112 -4.345 1.00 27.90 58 GLY B O 1
ATOM 1606 N N . ASP B 1 20 ? 40.172 52.034 -2.601 1.00 25.08 59 ASP B N 1
ATOM 1607 C CA . ASP B 1 20 ? 39.792 50.972 -1.662 1.00 22.80 59 ASP B CA 1
ATOM 1608 C C . ASP B 1 20 ? 38.486 51.380 -0.999 1.00 21.55 59 ASP B C 1
ATOM 1609 O O . ASP B 1 20 ? 38.495 51.871 0.098 1.00 20.28 59 ASP B O 1
ATOM 1614 N N . PHE B 1 21 ? 37.374 51.291 -1.727 1.00 21.84 60 PHE B N 1
ATOM 1615 C CA . PHE B 1 21 ? 36.121 51.738 -1.239 1.00 21.32 60 PHE B CA 1
ATOM 1616 C C . PHE B 1 21 ? 35.626 50.955 -0.014 1.00 19.68 60 PHE B C 1
ATOM 1617 O O . PHE B 1 21 ? 35.115 51.544 0.898 1.00 18.82 60 PHE B O 1
ATOM 1625 N N . ASP B 1 22 ? 35.879 49.630 0.008 1.00 20.63 61 ASP B N 1
ATOM 1626 C CA . ASP B 1 22 ? 35.445 48.803 1.167 1.00 19.26 61 ASP B CA 1
ATOM 1627 C C . ASP B 1 22 ? 36.121 49.271 2.443 1.00 18.81 61 ASP B C 1
ATOM 1628 O O . ASP B 1 22 ? 35.526 49.512 3.473 1.00 18.36 61 ASP B O 1
ATOM 1633 N N . GLY B 1 23 ? 37.434 49.492 2.328 1.00 20.23 62 GLY B N 1
ATOM 1634 C CA . GLY B 1 23 ? 38.151 50.125 3.372 1.00 19.66 62 GLY B CA 1
ATOM 1635 C C . GLY B 1 23 ? 37.786 51.493 3.827 1.00 19.41 62 GLY B C 1
ATOM 1636 O O . GLY B 1 23 ? 37.755 51.799 5.001 1.00 19.37 62 GLY B O 1
ATOM 1637 N N . ALA B 1 24 ? 37.466 52.336 2.858 1.00 17.97 63 ALA B N 1
ATOM 1638 C CA . ALA B 1 24 ? 37.019 53.665 3.202 1.00 17.33 63 ALA B CA 1
ATOM 1639 C C . ALA B 1 24 ? 35.705 53.639 3.998 1.00 16.09 63 ALA B C 1
ATOM 1640 O O . ALA B 1 24 ? 35.508 54.283 4.990 1.00 17.96 63 ALA B O 1
ATOM 1642 N N . ILE B 1 25 ? 34.806 52.816 3.528 1.00 17.84 64 ILE B N 1
ATOM 1643 C CA . ILE B 1 25 ? 33.532 52.608 4.159 1.00 17.43 64 ILE B CA 1
ATOM 1644 C C . ILE B 1 25 ? 33.683 52.085 5.574 1.00 16.42 64 ILE B C 1
ATOM 1645 O O . ILE B 1 25 ? 33.059 52.588 6.504 1.00 19.08 64 ILE B O 1
ATOM 1650 N N . ARG B 1 26 ? 34.591 51.124 5.775 1.00 17.54 65 ARG B N 1
ATOM 1651 C CA . ARG B 1 26 ? 34.870 50.633 7.139 1.00 18.48 65 ARG B CA 1
ATOM 1652 C C . ARG B 1 26 ? 35.377 51.726 8.048 1.00 18.29 65 ARG B C 1
ATOM 1653 O O . ARG B 1 26 ? 34.963 51.768 9.187 1.00 19.07 65 ARG B O 1
ATOM 1661 N N . ALA B 1 27 ? 36.306 52.605 7.577 1.00 18.24 66 ALA B N 1
ATOM 1662 C CA . ALA B 1 27 ? 36.861 53.684 8.368 1.00 19.99 66 ALA B CA 1
ATOM 1663 C C . ALA B 1 27 ? 35.774 54.668 8.708 1.00 18.10 66 ALA B C 1
ATOM 1664 O O . ALA B 1 27 ? 35.595 55.096 9.855 1.00 19.06 66 ALA B O 1
ATOM 1666 N N . TYR B 1 28 ? 34.973 55.038 7.695 1.00 19.33 67 TYR B N 1
ATOM 1667 C CA . TYR B 1 28 ? 33.877 55.967 7.984 1.00 19.32 67 TYR B CA 1
ATOM 1668 C C . TYR B 1 28 ? 32.832 55.423 8.934 1.00 18.40 67 TYR B C 1
ATOM 1669 O O . TYR B 1 28 ? 32.351 56.089 9.787 1.00 19.84 67 TYR B O 1
ATOM 1678 N N . LYS B 1 29 ? 32.493 54.161 8.785 1.00 18.94 68 LYS B N 1
ATOM 1679 C CA . LYS B 1 29 ? 31.526 53.523 9.678 1.00 21.83 68 LYS B CA 1
ATOM 1680 C C . LYS B 1 29 ? 32.088 53.461 11.107 1.00 20.59 68 LYS B C 1
ATOM 1681 O O . LYS B 1 29 ? 31.329 53.678 12.038 1.00 23.80 68 LYS B O 1
ATOM 1687 N N . LYS B 1 30 ? 33.400 53.335 11.268 1.00 23.19 69 LYS B N 1
ATOM 1688 C CA . LYS B 1 30 ? 34.011 53.324 12.609 1.00 23.79 69 LYS B CA 1
ATOM 1689 C C . LYS B 1 30 ? 33.891 54.686 13.252 1.00 25.11 69 LYS B C 1
ATOM 1690 O O . LYS B 1 30 ? 33.504 54.800 14.435 1.00 24.17 69 LYS B O 1
ATOM 1696 N N . VAL B 1 31 ? 34.072 55.744 12.434 1.00 23.08 70 VAL B N 1
ATOM 1697 C CA . VAL B 1 31 ? 33.856 57.099 12.905 1.00 22.26 70 VAL B CA 1
ATOM 1698 C C . VAL B 1 31 ? 32.450 57.238 13.483 1.00 23.30 70 VAL B C 1
ATOM 1699 O O . VAL B 1 31 ? 32.239 57.775 14.589 1.00 24.65 70 VAL B O 1
ATOM 1703 N N . LEU B 1 32 ? 31.459 56.766 12.728 1.00 22.49 71 LEU B N 1
ATOM 1704 C CA . LEU B 1 32 ? 30.082 56.997 12.986 1.00 23.99 71 LEU B CA 1
ATOM 1705 C C . LEU B 1 32 ? 29.570 56.152 14.152 1.00 27.51 71 LEU B C 1
ATOM 1706 O O . LEU B 1 32 ? 28.590 56.536 14.808 1.00 28.84 71 LEU B O 1
ATOM 1711 N N . LYS B 1 33 ? 30.259 55.070 14.460 1.00 29.46 72 LYS B N 1
ATOM 1712 C CA . LYS B 1 33 ? 29.895 54.249 15.639 1.00 32.96 72 LYS B CA 1
ATOM 1713 C C . LYS B 1 33 ? 30.048 55.056 16.908 1.00 34.14 72 LYS B C 1
ATOM 1714 O O . LYS B 1 33 ? 29.115 55.085 17.716 1.00 35.53 72 LYS B O 1
ATOM 1720 N N . ALA B 1 34 ? 31.156 55.764 17.045 1.00 34.00 73 ALA B N 1
ATOM 1721 C CA . ALA B 1 34 ? 31.437 56.589 18.172 1.00 35.04 73 ALA B CA 1
ATOM 1722 C C . ALA B 1 34 ? 30.844 58.000 18.059 1.00 34.36 73 ALA B C 1
ATOM 1723 O O . ALA B 1 34 ? 30.537 58.611 19.052 1.00 34.60 73 ALA B O 1
ATOM 1725 N N . ASP B 1 35 ? 30.614 58.520 16.838 1.00 31.83 74 ASP B N 1
ATOM 1726 C CA . ASP B 1 35 ? 30.225 59.932 16.609 1.00 30.25 74 ASP B CA 1
ATOM 1727 C C . ASP B 1 35 ? 29.121 59.868 15.526 1.00 29.63 74 ASP B C 1
ATOM 1728 O O . ASP B 1 35 ? 29.368 60.246 14.373 1.00 28.33 74 ASP B O 1
ATOM 1733 N N . PRO B 1 36 ? 27.915 59.401 15.908 1.00 30.87 75 PRO B N 1
ATOM 1734 C CA . PRO B 1 36 ? 26.878 59.149 14.878 1.00 31.14 75 PRO B CA 1
ATOM 1735 C C . PRO B 1 36 ? 26.334 60.338 14.137 1.00 31.34 75 PRO B C 1
ATOM 1736 O O . PRO B 1 36 ? 25.730 60.137 13.071 1.00 31.92 75 PRO B O 1
ATOM 1740 N N . ASN B 1 37 ? 26.546 61.535 14.681 1.00 30.76 76 ASN B N 1
ATOM 1741 C CA . ASN B 1 37 ? 26.014 62.722 14.091 1.00 31.96 76 ASN B CA 1
ATOM 1742 C C . ASN B 1 37 ? 27.088 63.551 13.415 1.00 27.99 76 ASN B C 1
ATOM 1743 O O . ASN B 1 37 ? 26.874 64.714 13.156 1.00 29.10 76 ASN B O 1
ATOM 1748 N N . ASN B 1 38 ? 28.198 62.912 13.026 1.00 29.14 77 ASN B N 1
ATOM 1749 C CA . ASN B 1 38 ? 29.293 63.619 12.392 1.00 25.69 77 ASN B CA 1
ATOM 1750 C C . ASN B 1 38 ? 28.860 63.823 10.919 1.00 25.11 77 ASN B C 1
ATOM 1751 O O . ASN B 1 38 ? 28.977 62.931 10.107 1.00 23.27 77 ASN B O 1
ATOM 1756 N N . VAL B 1 39 ? 28.372 64.999 10.592 1.00 24.57 78 VAL B N 1
ATOM 1757 C CA . VAL B 1 39 ? 27.797 65.185 9.228 1.00 24.44 78 VAL B CA 1
ATOM 1758 C C . VAL B 1 39 ? 28.884 65.183 8.159 1.00 22.73 78 VAL B C 1
ATOM 1759 O O . VAL B 1 39 ? 28.609 64.731 7.049 1.00 22.21 78 VAL B O 1
ATOM 1763 N N . GLU B 1 40 ? 30.138 65.552 8.480 1.00 21.73 79 GLU B N 1
ATOM 1764 C CA . GLU B 1 40 ? 31.212 65.451 7.478 1.00 23.33 79 GLU B CA 1
ATOM 1765 C C . GLU B 1 40 ? 31.355 64.019 7.004 1.00 21.72 79 GLU B C 1
ATOM 1766 O O . GLU B 1 40 ? 31.470 63.764 5.828 1.00 21.27 79 GLU B O 1
ATOM 1772 N N . THR B 1 41 ? 31.339 63.114 7.963 1.00 21.22 80 THR B N 1
ATOM 1773 C CA . THR B 1 41 ? 31.551 61.704 7.649 1.00 20.52 80 THR B CA 1
ATOM 1774 C C . THR B 1 41 ? 30.304 61.134 6.957 1.00 19.35 80 THR B C 1
ATOM 1775 O O . THR B 1 41 ? 30.439 60.281 6.088 1.00 19.54 80 THR B O 1
ATOM 1779 N N . LEU B 1 42 ? 29.111 61.517 7.393 1.00 19.95 81 LEU B N 1
ATOM 1780 C CA . LEU B 1 42 ? 27.916 61.045 6.695 1.00 19.69 81 LEU B CA 1
ATOM 1781 C C . LEU B 1 42 ? 27.977 61.415 5.207 1.00 19.51 81 LEU B C 1
ATOM 1782 O O . LEU B 1 42 ? 27.620 60.589 4.330 1.00 18.46 81 LEU B O 1
ATOM 1787 N N . LEU B 1 43 ? 28.343 62.651 4.935 1.00 18.96 82 LEU B N 1
ATOM 1788 C CA . LEU B 1 43 ? 28.467 63.077 3.505 1.00 18.86 82 LEU B CA 1
ATOM 1789 C C . LEU B 1 43 ? 29.516 62.285 2.730 1.00 19.01 82 LEU B C 1
ATOM 1790 O O . LEU B 1 43 ? 29.300 61.822 1.624 1.00 18.21 82 LEU B O 1
ATOM 1795 N N . LYS B 1 44 ? 30.702 62.063 3.350 1.00 19.52 83 LYS B N 1
ATOM 1796 C CA . LYS B 1 44 ? 31.751 61.282 2.748 1.00 18.25 83 LYS B CA 1
ATOM 1797 C C . LYS B 1 44 ? 31.374 59.839 2.534 1.00 18.23 83 LYS B C 1
ATOM 1798 O O . LYS B 1 44 ? 31.713 59.274 1.470 1.00 17.96 83 LYS B O 1
ATOM 1804 N N . LEU B 1 45 ? 30.660 59.243 3.481 1.00 18.08 84 LEU B N 1
ATOM 1805 C CA . LEU B 1 45 ? 30.252 57.872 3.328 1.00 17.90 84 LEU B CA 1
ATOM 1806 C C . LEU B 1 45 ? 29.221 57.739 2.198 1.00 17.13 84 LEU B C 1
ATOM 1807 O O . LEU B 1 45 ? 29.319 56.877 1.304 1.00 18.22 84 LEU B O 1
ATOM 1812 N N . GLY B 1 46 ? 28.276 58.663 2.149 1.00 19.04 85 GLY B N 1
ATOM 1813 C CA . GLY B 1 46 ? 27.380 58.815 0.989 1.00 19.54 85 GLY B CA 1
ATOM 1814 C C . GLY B 1 46 ? 28.038 58.940 -0.380 1.00 18.61 85 GLY B C 1
ATOM 1815 O O . GLY B 1 46 ? 27.756 58.149 -1.289 1.00 18.91 85 GLY B O 1
ATOM 1816 N N . LYS B 1 47 ? 29.027 59.810 -0.430 1.00 18.81 86 LYS B N 1
ATOM 1817 C CA . LYS B 1 47 ? 29.835 60.016 -1.651 1.00 18.67 86 LYS B CA 1
ATOM 1818 C C . LYS B 1 47 ? 30.575 58.765 -2.058 1.00 19.62 86 LYS B C 1
ATOM 1819 O O . LYS B 1 47 ? 30.651 58.432 -3.246 1.00 18.77 86 LYS B O 1
ATOM 1825 N N . THR B 1 48 ? 31.012 57.989 -1.063 1.00 19.28 87 THR B N 1
ATOM 1826 C CA . THR B 1 48 ? 31.739 56.777 -1.312 1.00 18.20 87 THR B CA 1
ATOM 1827 C C . THR B 1 48 ? 30.883 55.704 -1.940 1.00 17.55 87 THR B C 1
ATOM 1828 O O . THR B 1 48 ? 31.259 55.064 -2.924 1.00 20.21 87 THR B O 1
ATOM 1832 N N . TYR B 1 49 ? 29.685 55.526 -1.383 1.00 18.07 88 TYR B N 1
ATOM 1833 C CA . TYR B 1 49 ? 28.690 54.615 -1.956 1.00 18.27 88 TYR B CA 1
ATOM 1834 C C . TYR B 1 49 ? 28.315 55.093 -3.341 1.00 17.61 88 TYR B C 1
ATOM 1835 O O . TYR B 1 49 ? 28.092 54.265 -4.234 1.00 18.80 88 TYR B O 1
ATOM 1844 N N . MET B 1 50 ? 28.190 56.370 -3.560 1.00 18.49 89 MET B N 1
ATOM 1845 C CA . MET B 1 50 ? 27.952 56.840 -4.998 1.00 19.62 89 MET B CA 1
ATOM 1846 C C . MET B 1 50 ? 29.051 56.469 -5.948 1.00 22.52 89 MET B C 1
ATOM 1847 O O . MET B 1 50 ? 28.774 56.004 -7.081 1.00 22.72 89 MET B O 1
ATOM 1852 N N . ASP B 1 51 ? 30.265 56.572 -5.486 1.00 21.30 90 ASP B N 1
ATOM 1853 C CA . ASP B 1 51 ? 31.442 56.247 -6.317 1.00 24.14 90 ASP B CA 1
ATOM 1854 C C . ASP B 1 51 ? 31.368 54.815 -6.823 1.00 24.37 90 ASP B C 1
ATOM 1855 O O . ASP B 1 51 ? 31.867 54.509 -7.918 1.00 26.62 90 ASP B O 1
ATOM 1860 N N . ILE B 1 52 ? 30.835 53.900 -6.030 1.00 21.92 91 ILE B N 1
ATOM 1861 C CA A ILE B 1 52 ? 30.760 52.563 -6.531 0.50 22.34 91 ILE B CA 1
ATOM 1862 C CA B ILE B 1 52 ? 30.751 52.477 -6.342 0.50 23.49 91 ILE B CA 1
ATOM 1863 C C . ILE B 1 52 ? 29.415 52.110 -7.007 1.00 23.24 91 ILE B C 1
ATOM 1864 O O . ILE B 1 52 ? 29.192 50.945 -7.291 1.00 26.70 91 ILE B O 1
ATOM 1873 N N . GLY B 1 53 ? 28.549 53.055 -7.260 1.00 24.69 92 GLY B N 1
ATOM 1874 C CA . GLY B 1 53 ? 27.272 52.698 -7.888 1.00 24.33 92 GLY B CA 1
ATOM 1875 C C . GLY B 1 53 ? 26.227 52.127 -7.004 1.00 23.87 92 GLY B C 1
ATOM 1876 O O . GLY B 1 53 ? 25.417 51.299 -7.451 1.00 21.64 92 GLY B O 1
ATOM 1877 N N . LEU B 1 54 ? 26.257 52.508 -5.702 1.00 21.29 93 LEU B N 1
ATOM 1878 C CA . LEU B 1 54 ? 25.247 52.090 -4.768 1.00 19.38 93 LEU B CA 1
ATOM 1879 C C . LEU B 1 54 ? 24.481 53.217 -4.145 1.00 20.36 93 LEU B C 1
ATOM 1880 O O . LEU B 1 54 ? 24.567 53.522 -2.941 1.00 18.37 93 LEU B O 1
ATOM 1885 N N . PRO B 1 55 ? 23.573 53.875 -4.941 1.00 19.99 94 PRO B N 1
ATOM 1886 C CA . PRO B 1 55 ? 22.814 54.962 -4.408 1.00 19.08 94 PRO B CA 1
ATOM 1887 C C . PRO B 1 55 ? 21.915 54.558 -3.278 1.00 18.79 94 PRO B C 1
ATOM 1888 O O . PRO B 1 55 ? 21.577 55.378 -2.416 1.00 17.75 94 PRO B O 1
ATOM 1892 N N . ASN B 1 56 ? 21.479 53.306 -3.248 1.00 18.08 95 ASN B N 1
ATOM 1893 C CA . ASN B 1 56 ? 20.622 52.894 -2.185 1.00 21.29 95 ASN B CA 1
ATOM 1894 C C . ASN B 1 56 ? 21.272 53.034 -0.790 1.00 20.68 95 ASN B C 1
ATOM 1895 O O . ASN B 1 56 ? 20.665 53.500 0.155 1.00 19.68 95 ASN B O 1
ATOM 1900 N N . ASP B 1 57 ? 22.532 52.633 -0.743 1.00 20.18 96 ASP B N 1
ATOM 1901 C CA . ASP B 1 57 ? 23.331 52.757 0.477 1.00 19.93 96 ASP B CA 1
ATOM 1902 C C . ASP B 1 57 ? 23.709 54.210 0.737 1.00 18.74 96 ASP B C 1
ATOM 1903 O O . ASP B 1 57 ? 23.694 54.661 1.849 1.00 19.90 96 ASP B O 1
ATOM 1908 N N . ALA B 1 58 ? 24.015 54.971 -0.320 1.00 16.15 97 ALA B N 1
ATOM 1909 C CA . ALA B 1 58 ? 24.277 56.369 -0.134 1.00 17.45 97 ALA B CA 1
ATOM 1910 C C . ALA B 1 58 ? 23.147 57.077 0.541 1.00 17.61 97 ALA B C 1
ATOM 1911 O O . ALA B 1 58 ? 23.345 57.937 1.403 1.00 17.23 97 ALA B O 1
ATOM 1913 N N . ILE B 1 59 ? 21.919 56.827 0.028 1.00 19.72 98 ILE B N 1
ATOM 1914 C CA . ILE B 1 59 ? 20.732 57.458 0.577 1.00 18.81 98 ILE B CA 1
ATOM 1915 C C . ILE B 1 59 ? 20.572 57.245 2.074 1.00 18.70 98 ILE B C 1
ATOM 1916 O O . ILE B 1 59 ? 20.174 58.119 2.780 1.00 19.85 98 ILE B O 1
ATOM 1921 N N . GLU B 1 60 ? 20.950 56.070 2.563 1.00 20.93 99 GLU B N 1
ATOM 1922 C CA . GLU B 1 60 ? 20.910 55.860 3.993 1.00 21.17 99 GLU B CA 1
ATOM 1923 C C . GLU B 1 60 ? 21.671 56.900 4.776 1.00 21.73 99 GLU B C 1
ATOM 1924 O O . GLU B 1 60 ? 21.176 57.421 5.815 1.00 25.41 99 GLU B O 1
ATOM 1930 N N . SER B 1 61 ? 22.919 57.208 4.371 1.00 20.80 100 SER B N 1
ATOM 1931 C CA . SER B 1 61 ? 23.683 58.217 5.066 1.00 19.45 100 SER B CA 1
ATOM 1932 C C . SER B 1 61 ? 23.217 59.626 4.792 1.00 18.57 100 SER B C 1
ATOM 1933 O O . SER B 1 61 ? 23.243 60.506 5.624 1.00 20.98 100 SER B O 1
ATOM 1936 N N . LEU B 1 62 ? 22.874 59.908 3.543 1.00 18.04 101 LEU B N 1
ATOM 1937 C CA . LEU B 1 62 ? 22.433 61.269 3.185 1.00 18.30 101 LEU B CA 1
ATOM 1938 C C . LEU B 1 62 ? 21.089 61.616 3.829 1.00 19.32 101 LEU B C 1
ATOM 1939 O O . LEU B 1 62 ? 20.915 62.739 4.236 1.00 19.82 101 LEU B O 1
ATOM 1944 N N . LYS B 1 63 ? 20.206 60.646 4.028 1.00 20.89 102 LYS B N 1
ATOM 1945 C CA . LYS B 1 63 ? 18.975 60.977 4.800 1.00 21.44 102 LYS B CA 1
ATOM 1946 C C . LYS B 1 63 ? 19.331 61.313 6.247 1.00 22.88 102 LYS B C 1
ATOM 1947 O O . LYS B 1 63 ? 18.754 62.240 6.798 1.00 22.78 102 LYS B O 1
ATOM 1953 N N . LYS B 1 64 ? 20.309 60.605 6.837 1.00 23.61 103 LYS B N 1
ATOM 1954 C CA . LYS B 1 64 ? 20.736 61.023 8.189 1.00 22.54 103 LYS B CA 1
ATOM 1955 C C . LYS B 1 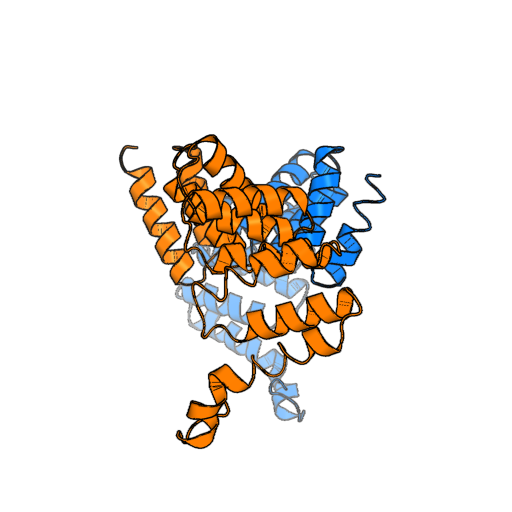64 ? 21.351 62.397 8.197 1.00 22.22 103 LYS B C 1
ATOM 1956 O O . LYS B 1 64 ? 21.115 63.190 9.172 1.00 24.48 103 LYS B O 1
ATOM 1962 N N . PHE B 1 65 ? 22.182 62.709 7.185 1.00 22.02 104 PHE B N 1
ATOM 1963 C CA . PHE B 1 65 ? 22.776 64.038 7.026 1.00 21.77 104 PHE B CA 1
ATOM 1964 C C . PHE B 1 65 ? 21.723 65.142 7.090 1.00 21.82 104 PHE B C 1
ATOM 1965 O O . PHE B 1 65 ? 21.825 66.100 7.884 1.00 21.02 104 PHE B O 1
ATOM 1973 N N . VAL B 1 66 ? 20.672 64.985 6.269 1.00 21.65 105 VAL B N 1
ATOM 1974 C CA . VAL B 1 66 ? 19.725 66.091 6.133 1.00 22.56 105 VAL B CA 1
ATOM 1975 C C . VAL B 1 66 ? 18.749 66.225 7.342 1.00 24.39 105 VAL B C 1
ATOM 1976 O O . VAL B 1 66 ? 18.197 67.306 7.509 1.00 25.13 105 VAL B O 1
ATOM 1980 N N . VAL B 1 67 ? 18.571 65.175 8.126 1.00 24.72 106 VAL B N 1
ATOM 1981 C CA . VAL B 1 67 ? 17.929 65.260 9.486 1.00 25.88 106 VAL B CA 1
ATOM 1982 C C . VAL B 1 67 ? 18.726 66.251 10.356 1.00 27.53 106 VAL B C 1
ATOM 1983 O O . VAL B 1 67 ? 18.153 67.116 11.050 1.00 29.28 106 VAL B O 1
ATOM 1987 N N . LEU B 1 68 ? 20.037 66.182 10.292 1.00 25.14 107 LEU B N 1
ATOM 1988 C CA . LEU B 1 68 ? 20.918 66.938 11.124 1.00 25.45 107 LEU B CA 1
ATOM 1989 C C . LEU B 1 68 ? 21.317 68.277 10.550 1.00 26.37 107 LEU B C 1
ATOM 1990 O O . LEU B 1 68 ? 21.602 69.231 11.325 1.00 27.89 107 LEU B O 1
ATOM 1995 N N . ASP B 1 69 ? 21.297 68.443 9.226 1.00 25.61 108 ASP B N 1
ATOM 1996 C CA . ASP B 1 69 ? 21.798 69.643 8.620 1.00 25.32 108 ASP B CA 1
ATOM 1997 C C . ASP B 1 69 ? 21.028 69.865 7.304 1.00 24.33 108 ASP B C 1
ATOM 1998 O O . ASP B 1 69 ? 21.143 69.077 6.346 1.00 22.63 108 ASP B O 1
ATOM 2003 N N . THR B 1 70 ? 20.293 70.940 7.273 1.00 25.93 109 THR B N 1
ATOM 2004 C CA . THR B 1 70 ? 19.450 71.230 6.080 1.00 25.43 109 THR B CA 1
ATOM 2005 C C . THR B 1 70 ? 20.071 72.338 5.275 1.00 23.75 109 THR B C 1
ATOM 2006 O O . THR B 1 70 ? 19.380 73.002 4.479 1.00 27.06 109 THR B O 1
ATOM 2010 N N . THR B 1 71 ? 21.352 72.623 5.447 1.00 24.37 110 THR B N 1
ATOM 2011 C CA . THR B 1 71 ? 21.986 73.765 4.810 1.00 25.11 110 THR B CA 1
ATOM 2012 C C . THR B 1 71 ? 22.944 73.507 3.586 1.00 24.02 110 THR B C 1
ATOM 2013 O O . THR B 1 71 ? 23.582 74.437 3.068 1.00 23.77 110 THR B O 1
ATOM 2017 N N . SER B 1 72 ? 23.094 72.250 3.214 1.00 22.09 111 SER B N 1
ATOM 2018 C CA . SER B 1 72 ? 24.071 71.878 2.208 1.00 21.40 111 SER B CA 1
ATOM 2019 C C . SER B 1 72 ? 23.389 71.572 0.880 1.00 20.13 111 SER B C 1
ATOM 2020 O O . SER B 1 72 ? 22.750 70.520 0.745 1.00 19.69 111 SER B O 1
ATOM 2023 N N . ALA B 1 73 ? 23.551 72.479 -0.067 1.00 19.16 112 ALA B N 1
ATOM 2024 C CA . ALA B 1 73 ? 23.025 72.227 -1.384 1.00 19.45 112 ALA B CA 1
ATOM 2025 C C . ALA B 1 73 ? 23.623 70.954 -1.959 1.00 18.14 112 ALA B C 1
ATOM 2026 O O . ALA B 1 73 ? 22.905 70.186 -2.604 1.00 18.58 112 ALA B O 1
ATOM 2028 N N . GLU B 1 74 ? 24.937 70.738 -1.760 1.00 19.83 113 GLU B N 1
ATOM 2029 C CA . GLU B 1 74 ? 25.517 69.495 -2.283 1.00 18.38 113 GLU B CA 1
ATOM 2030 C C . GLU B 1 74 ? 24.903 68.210 -1.756 1.00 17.63 113 GLU B C 1
ATOM 2031 O O . GLU B 1 74 ? 24.686 67.295 -2.543 1.00 17.90 113 GLU B O 1
ATOM 2037 N N . ALA B 1 75 ? 24.643 68.120 -0.434 1.00 19.47 114 ALA B N 1
ATOM 2038 C CA . ALA B 1 75 ? 24.035 66.982 0.165 1.00 19.45 114 ALA B CA 1
ATOM 2039 C C . ALA B 1 75 ? 22.674 66.727 -0.509 1.00 18.18 114 ALA B C 1
ATOM 2040 O O . ALA B 1 75 ? 22.365 65.607 -0.847 1.00 18.22 114 ALA B O 1
ATOM 2042 N N . TYR B 1 76 ? 21.904 67.791 -0.732 1.00 18.97 115 TYR B N 1
ATOM 2043 C CA . TYR B 1 76 ? 20.600 67.620 -1.323 1.00 17.99 115 TYR B CA 1
ATOM 2044 C C . TYR B 1 76 ? 20.705 67.242 -2.789 1.00 16.72 115 TYR B C 1
ATOM 2045 O O . TYR B 1 76 ? 19.879 66.414 -3.279 1.00 17.98 115 TYR B O 1
ATOM 2054 N N . TYR B 1 77 ? 21.701 67.761 -3.480 1.00 17.95 116 TYR B N 1
ATOM 2055 C CA . TYR B 1 77 ? 21.911 67.393 -4.888 1.00 16.78 116 TYR B CA 1
ATOM 2056 C C . TYR B 1 77 ? 22.218 65.906 -5.002 1.00 17.42 116 TYR B C 1
ATOM 2057 O O . TYR B 1 77 ? 21.688 65.204 -5.850 1.00 16.68 116 TYR B O 1
ATOM 2066 N N . ILE B 1 78 ? 23.086 65.411 -4.149 1.00 17.31 117 ILE B N 1
ATOM 2067 C CA . ILE B 1 78 ? 23.464 64.013 -4.230 1.00 17.14 117 ILE B CA 1
ATOM 2068 C C . ILE B 1 78 ? 22.301 63.176 -3.815 1.00 16.42 117 ILE B C 1
ATOM 2069 O O . ILE B 1 78 ? 21.990 62.138 -4.432 1.00 17.67 117 ILE B O 1
ATOM 2074 N N . LEU B 1 79 ? 21.572 63.581 -2.780 1.00 17.11 118 LEU B N 1
ATOM 2075 C CA . LEU B 1 79 ? 20.399 62.835 -2.321 1.00 18.56 118 LEU B CA 1
ATOM 2076 C C . LEU B 1 79 ? 19.320 62.754 -3.397 1.00 18.12 118 LEU B C 1
ATOM 2077 O O . LEU B 1 79 ? 18.762 61.702 -3.724 1.00 19.23 118 LEU B O 1
ATOM 2082 N N . GLY B 1 80 ? 19.110 63.882 -4.033 1.00 18.24 119 GLY B N 1
ATOM 2083 C CA . GLY B 1 80 ? 18.150 63.903 -5.134 1.00 18.18 119 GLY B CA 1
ATOM 2084 C C . GLY B 1 80 ? 18.525 63.027 -6.303 1.00 17.50 119 GLY B C 1
ATOM 2085 O O . GLY B 1 80 ? 17.690 62.286 -6.882 1.00 18.79 119 GLY B O 1
ATOM 2086 N N . SER B 1 81 ? 19.756 63.169 -6.764 1.00 18.33 120 SER B N 1
ATOM 2087 C CA . SER B 1 81 ? 20.272 62.404 -7.828 1.00 17.23 120 SER B CA 1
ATOM 2088 C C . SER B 1 81 ? 20.225 60.937 -7.542 1.00 17.23 120 SER B C 1
ATOM 2089 O O . SER B 1 81 ? 19.764 60.124 -8.386 1.00 18.62 120 SER B O 1
ATOM 2092 N N . ALA B 1 82 ? 20.611 60.558 -6.330 1.00 17.46 121 ALA B N 1
ATOM 2093 C CA . ALA B 1 82 ? 20.480 59.162 -5.961 1.00 17.10 121 ALA B CA 1
ATOM 2094 C C . ALA B 1 82 ? 19.066 58.622 -5.923 1.00 18.17 121 ALA B C 1
ATOM 2095 O O . ALA B 1 82 ? 18.810 57.525 -6.384 1.00 17.88 121 ALA B O 1
ATOM 2097 N N . ASN B 1 83 ? 18.142 59.420 -5.442 1.00 18.05 122 ASN B N 1
ATOM 2098 C CA . ASN B 1 83 ? 16.740 59.016 -5.483 1.00 19.71 122 ASN B CA 1
ATOM 2099 C C . ASN B 1 83 ? 16.220 58.810 -6.910 1.00 20.20 122 ASN B C 1
ATOM 2100 O O . ASN B 1 83 ? 15.513 57.840 -7.168 1.00 20.40 122 ASN B O 1
ATOM 2105 N N . PHE B 1 84 ? 16.684 59.627 -7.864 1.00 19.60 123 PHE B N 1
ATOM 2106 C CA . PHE B 1 84 ? 16.287 59.367 -9.237 1.00 20.66 123 PHE B CA 1
ATOM 2107 C C . PHE B 1 84 ? 16.857 58.032 -9.744 1.00 21.58 123 PHE B C 1
ATOM 2108 O O . PHE B 1 84 ? 16.193 57.225 -10.445 1.00 21.80 123 PHE B O 1
ATOM 2116 N N . MET B 1 85 ? 18.068 57.728 -9.347 1.00 20.26 124 MET B N 1
ATOM 2117 C CA . MET B 1 85 ? 18.698 56.487 -9.773 1.00 19.32 124 MET B CA 1
ATOM 2118 C C . MET B 1 85 ? 17.951 55.280 -9.233 1.00 22.55 124 MET B C 1
ATOM 2119 O O . MET B 1 85 ? 18.010 54.228 -9.913 1.00 24.70 124 MET B O 1
ATOM 2124 N N . ILE B 1 86 ? 17.285 55.346 -8.092 1.00 20.87 125 ILE B N 1
ATOM 2125 C CA . ILE B 1 86 ? 16.553 54.222 -7.510 1.00 22.60 125 ILE B CA 1
ATOM 2126 C C . ILE B 1 86 ? 15.022 54.321 -7.748 1.00 24.12 125 ILE B C 1
ATOM 2127 O O . ILE B 1 86 ? 14.223 53.698 -7.042 1.00 25.92 125 ILE B O 1
ATOM 2132 N N . ASP B 1 87 ? 14.677 55.163 -8.721 1.00 25.37 126 ASP B N 1
ATOM 2133 C CA . ASP B 1 87 ? 13.275 55.295 -9.146 1.00 26.29 126 ASP B CA 1
ATOM 2134 C C . ASP B 1 87 ? 12.358 55.807 -8.071 1.00 26.57 126 ASP B C 1
ATOM 2135 O O . ASP B 1 87 ? 11.217 55.350 -7.933 1.00 29.68 126 ASP B O 1
ATOM 2140 N N . GLU B 1 88 ? 12.816 56.797 -7.295 1.00 23.89 127 GLU B N 1
ATOM 2141 C CA . GLU B 1 88 ? 12.046 57.435 -6.326 1.00 22.09 127 GLU B CA 1
ATOM 2142 C C . GLU B 1 88 ? 11.893 58.845 -6.807 1.00 22.49 127 GLU B C 1
ATOM 2143 O O . GLU B 1 88 ? 12.617 59.763 -6.370 1.00 22.43 127 GLU B O 1
ATOM 2149 N N . LYS B 1 89 ? 10.900 59.042 -7.714 1.00 22.40 128 LYS B N 1
ATOM 2150 C CA . LYS B 1 89 ? 10.827 60.325 -8.455 1.00 23.18 128 LYS B CA 1
ATOM 2151 C C . LYS B 1 89 ? 10.461 61.500 -7.574 1.00 20.48 128 LYS B C 1
ATOM 2152 O O . LYS B 1 89 ? 11.062 62.527 -7.681 1.00 19.88 128 LYS B O 1
ATOM 2158 N N . GLN B 1 90 ? 9.474 61.405 -6.690 1.00 21.05 129 GLN B N 1
ATOM 2159 C CA . GLN B 1 90 ? 9.130 62.561 -5.901 1.00 22.08 129 GLN B CA 1
ATOM 2160 C C . GLN B 1 90 ? 10.208 62.881 -4.905 1.00 22.66 129 GLN B C 1
ATOM 2161 O O . GLN B 1 90 ? 10.457 64.061 -4.624 1.00 21.45 129 GLN B O 1
ATOM 2167 N N . ALA B 1 91 ? 10.842 61.835 -4.341 1.00 21.43 130 ALA B N 1
ATOM 2168 C CA . ALA B 1 91 ? 11.966 62.102 -3.418 1.00 21.86 130 ALA B CA 1
ATOM 2169 C C . ALA B 1 91 ? 13.114 62.829 -4.123 1.00 20.54 130 ALA B C 1
ATOM 2170 O O . ALA B 1 91 ? 13.774 63.712 -3.544 1.00 21.43 130 ALA B O 1
ATOM 2172 N N . ALA B 1 92 ? 13.310 62.489 -5.369 1.00 19.99 131 ALA B N 1
ATOM 2173 C CA . ALA B 1 92 ? 14.269 63.201 -6.227 1.00 19.74 131 ALA B CA 1
ATOM 2174 C C . ALA B 1 92 ? 13.957 64.662 -6.430 1.00 19.23 131 ALA B C 1
ATOM 2175 O O . ALA B 1 92 ? 14.754 65.573 -6.177 1.00 18.25 131 ALA B O 1
ATOM 2177 N N . ILE B 1 93 ? 12.696 64.933 -6.776 1.00 18.96 132 ILE B N 1
ATOM 2178 C CA . ILE B 1 93 ? 12.253 66.309 -6.997 1.00 19.70 132 ILE B CA 1
ATOM 2179 C C . ILE B 1 93 ? 12.391 67.111 -5.736 1.00 19.51 132 ILE B C 1
ATOM 2180 O O . ILE B 1 93 ? 12.882 68.199 -5.770 1.00 20.70 132 ILE B O 1
ATOM 2185 N N . ASP B 1 94 ? 11.926 66.567 -4.600 1.00 21.18 133 ASP B N 1
ATOM 2186 C CA . ASP B 1 94 ? 11.948 67.274 -3.334 1.00 19.47 133 ASP B CA 1
ATOM 2187 C C . ASP B 1 94 ? 13.400 67.691 -3.004 1.00 20.50 133 ASP B C 1
ATOM 2188 O O . ASP B 1 94 ? 13.648 68.890 -2.612 1.00 20.63 133 ASP B O 1
ATOM 2193 N N . ALA B 1 95 ? 14.311 66.754 -3.070 1.00 18.87 134 ALA B N 1
ATOM 2194 C CA . ALA B 1 95 ? 15.705 67.089 -2.676 1.00 18.54 134 ALA B CA 1
ATOM 2195 C C . ALA B 1 95 ? 16.380 68.049 -3.668 1.00 18.34 134 ALA B C 1
ATOM 2196 O O . ALA B 1 95 ? 17.091 69.010 -3.298 1.00 18.13 134 ALA B O 1
ATOM 2198 N N . LEU B 1 96 ? 16.119 67.828 -4.967 1.00 17.96 135 LEU B N 1
ATOM 2199 C CA . LEU B 1 96 ? 16.695 68.711 -5.989 1.00 18.14 135 LEU B CA 1
ATOM 2200 C C . LEU B 1 96 ? 16.194 70.140 -5.864 1.00 18.74 135 LEU B C 1
ATOM 2201 O O . LEU B 1 96 ? 16.971 71.100 -5.917 1.00 17.99 135 LEU B O 1
ATOM 2206 N N . GLN B 1 97 ? 14.926 70.275 -5.501 1.00 19.64 136 GLN B N 1
ATOM 2207 C CA . GLN B 1 97 ? 14.393 71.610 -5.351 1.00 21.26 136 GLN B CA 1
ATOM 2208 C C . GLN B 1 97 ? 15.011 72.331 -4.108 1.00 22.35 136 GLN B C 1
ATOM 2209 O O . GLN B 1 97 ? 15.221 73.546 -4.121 1.00 20.48 136 GLN B O 1
ATOM 2215 N N . ARG B 1 98 ? 15.295 71.558 -3.058 1.00 22.01 137 ARG B N 1
ATOM 2216 C CA . ARG B 1 98 ? 16.035 72.115 -1.903 1.00 21.98 137 ARG B CA 1
ATOM 2217 C C . ARG B 1 98 ? 17.432 72.507 -2.241 1.00 19.66 137 ARG B C 1
ATOM 2218 O O . ARG B 1 98 ? 17.889 73.565 -1.843 1.00 21.23 137 ARG B O 1
ATOM 2226 N N . ALA B 1 99 ? 18.131 71.733 -3.090 1.00 18.87 138 ALA B N 1
ATOM 2227 C CA . ALA B 1 99 ? 19.480 72.133 -3.534 1.00 18.61 138 ALA B CA 1
ATOM 2228 C C . ALA B 1 99 ? 19.479 73.459 -4.304 1.00 19.75 138 ALA B C 1
ATOM 2229 O O . ALA B 1 99 ? 20.330 74.346 -4.120 1.00 20.78 138 ALA B O 1
ATOM 2231 N N . ILE B 1 100 ? 18.477 73.591 -5.166 1.00 20.49 139 ILE B N 1
ATOM 2232 C CA . ILE B 1 100 ? 18.288 74.808 -5.981 1.00 20.52 139 ILE B CA 1
ATOM 2233 C C . ILE B 1 100 ? 17.922 76.017 -5.158 1.00 20.75 139 ILE B C 1
ATOM 2234 O O . ILE B 1 100 ? 18.358 77.142 -5.491 1.00 21.20 139 ILE B O 1
ATOM 2239 N N . ALA B 1 101 ? 17.144 75.800 -4.074 1.00 20.09 140 ALA B N 1
ATOM 2240 C CA . ALA B 1 101 ? 16.802 76.872 -3.163 1.00 21.49 140 ALA B CA 1
ATOM 2241 C C . ALA B 1 101 ? 18.060 77.380 -2.440 1.00 22.24 140 ALA B C 1
ATOM 2242 O O . ALA B 1 101 ? 18.204 78.592 -2.162 1.00 23.46 140 ALA B O 1
ATOM 2244 N N . LEU B 1 102 ? 18.911 76.477 -2.050 1.00 20.11 141 LEU B N 1
ATOM 2245 C CA . LEU B 1 102 ? 20.165 76.844 -1.312 1.00 20.87 141 LEU B CA 1
ATOM 2246 C C . LEU B 1 102 ? 21.271 77.392 -2.178 1.00 21.81 141 LEU B C 1
ATOM 2247 O O . LEU B 1 102 ? 22.055 78.218 -1.765 1.00 22.01 141 LEU B O 1
ATOM 2252 N N . ASN B 1 103 ? 21.298 76.951 -3.442 1.00 21.31 142 ASN B N 1
ATOM 2253 C CA . ASN B 1 103 ? 22.299 77.416 -4.416 1.00 21.91 142 ASN B CA 1
ATOM 2254 C C . ASN B 1 103 ? 21.585 77.617 -5.775 1.00 21.84 142 ASN B C 1
ATOM 2255 O O . ASN B 1 103 ? 21.370 76.642 -6.544 1.00 21.41 142 ASN B O 1
ATOM 2260 N N . THR B 1 104 ? 21.196 78.856 -5.981 1.00 21.57 143 THR B N 1
ATOM 2261 C CA . THR B 1 104 ? 20.352 79.153 -7.176 1.00 21.60 143 THR B CA 1
ATOM 2262 C C . THR B 1 104 ? 21.111 79.056 -8.474 1.00 23.17 143 THR B C 1
ATOM 2263 O O . THR B 1 104 ? 20.460 79.103 -9.514 1.00 22.31 143 THR B O 1
ATOM 2267 N N . VAL B 1 105 ? 22.428 78.932 -8.448 1.00 20.93 144 VAL B N 1
ATOM 2268 C CA . VAL B 1 105 ? 23.203 78.744 -9.693 1.00 23.01 144 VAL B CA 1
ATOM 2269 C C . VAL B 1 105 ? 23.713 77.336 -9.866 1.00 21.14 144 VAL B C 1
ATOM 2270 O O . VAL B 1 105 ? 24.746 77.105 -10.550 1.00 23.14 144 VAL B O 1
ATOM 2274 N N . TYR B 1 106 ? 23.054 76.335 -9.222 1.00 22.04 145 TYR B N 1
ATOM 2275 C CA . TYR B 1 106 ? 23.452 74.962 -9.216 1.00 21.04 145 TYR B CA 1
ATOM 2276 C C . TYR B 1 106 ? 22.983 74.240 -10.491 1.00 21.79 145 TYR B C 1
ATOM 2277 O O . TYR B 1 106 ? 21.936 73.568 -10.552 1.00 20.68 145 TYR B O 1
ATOM 2286 N N . ALA B 1 107 ? 23.749 74.432 -11.536 1.00 23.00 146 ALA B N 1
ATOM 2287 C CA . ALA B 1 107 ? 23.325 74.004 -12.848 1.00 21.75 146 ALA B CA 1
ATOM 2288 C C . ALA B 1 107 ? 23.099 72.514 -12.892 1.00 21.27 146 ALA B C 1
ATOM 2289 O O . ALA B 1 107 ? 22.114 72.110 -13.511 1.00 20.66 146 ALA B O 1
ATOM 2291 N N . ASP B 1 108 ? 23.934 71.731 -12.256 1.00 19.38 147 ASP B N 1
ATOM 2292 C CA . ASP B 1 108 ? 23.773 70.286 -12.289 1.00 21.59 147 ASP B CA 1
ATOM 2293 C C . ASP B 1 108 ? 22.396 69.891 -11.677 1.00 19.08 147 ASP B C 1
ATOM 2294 O O . ASP B 1 108 ? 21.824 68.899 -12.111 1.00 18.42 147 ASP B O 1
ATOM 2299 N N . ALA B 1 109 ? 21.973 70.613 -10.633 1.00 17.54 148 ALA B N 1
ATOM 2300 C CA . ALA B 1 109 ? 20.707 70.308 -9.999 1.00 17.58 148 ALA B CA 1
ATOM 2301 C C . ALA B 1 109 ? 19.504 70.631 -10.824 1.00 17.18 148 ALA B C 1
ATOM 2302 O O . ALA B 1 109 ? 18.554 69.859 -10.872 1.00 18.24 148 ALA B O 1
ATOM 2304 N N . TYR B 1 110 ? 19.518 71.773 -11.499 1.00 18.72 149 TYR B N 1
ATOM 2305 C CA . TYR B 1 110 ? 18.456 72.058 -12.429 1.00 17.40 149 TYR B CA 1
ATOM 2306 C C . TYR B 1 110 ? 18.376 71.032 -13.535 1.00 17.60 149 TYR B C 1
ATOM 2307 O O . TYR B 1 110 ? 17.249 70.650 -13.895 1.00 15.79 149 TYR B O 1
ATOM 2316 N N . TYR B 1 111 ? 19.511 70.542 -14.025 1.00 16.01 150 TYR B N 1
ATOM 2317 C CA . TYR B 1 111 ? 19.556 69.574 -15.117 1.00 16.59 150 TYR B CA 1
ATOM 2318 C C . TYR B 1 111 ? 18.950 68.284 -14.682 1.00 17.86 150 TYR B C 1
ATOM 2319 O O . TYR B 1 111 ? 18.098 67.730 -15.348 1.00 17.55 150 TYR B O 1
ATOM 2328 N N . LYS B 1 112 ? 19.381 67.782 -13.535 1.00 17.17 151 LYS B N 1
ATOM 2329 C CA A LYS B 1 112 ? 18.825 66.569 -12.994 0.50 17.27 151 LYS B CA 1
ATOM 2330 C CA B LYS B 1 112 ? 18.813 66.555 -13.010 0.50 17.79 151 LYS B CA 1
ATOM 2331 C C . LYS B 1 112 ? 17.304 66.711 -12.778 1.00 17.13 151 LYS B C 1
ATOM 2332 O O . LYS B 1 112 ? 16.533 65.807 -13.084 1.00 17.62 151 LYS B O 1
ATOM 2343 N N . LEU B 1 113 ? 16.880 67.835 -12.250 1.00 16.89 152 LEU B N 1
ATOM 2344 C CA . LEU B 1 113 ? 15.462 68.057 -12.007 1.00 17.67 152 LEU B CA 1
ATOM 2345 C C . LEU B 1 113 ? 14.651 67.970 -13.308 1.00 15.74 152 LEU B C 1
ATOM 2346 O O . LEU B 1 113 ? 13.596 67.350 -13.347 1.00 18.44 152 LEU B O 1
ATOM 2351 N N . GLY B 1 114 ? 15.197 68.595 -14.330 1.00 17.66 153 GLY B N 1
ATOM 2352 C CA . GLY B 1 114 ? 14.613 68.453 -15.689 1.00 19.60 153 GLY B CA 1
ATOM 2353 C C . GLY B 1 114 ? 14.493 67.018 -16.160 1.00 18.31 153 GLY B C 1
ATOM 2354 O O . GLY B 1 114 ? 13.439 66.606 -16.657 1.00 19.25 153 GLY B O 1
ATOM 2355 N N . LEU B 1 115 ? 15.559 66.239 -15.947 1.00 18.75 154 LEU B N 1
ATOM 2356 C CA . LEU B 1 115 ? 15.518 64.811 -16.314 1.00 19.10 154 LEU B CA 1
ATOM 2357 C C . LEU B 1 115 ? 14.387 64.066 -15.612 1.00 19.71 154 LEU B C 1
ATOM 2358 O O . LEU B 1 115 ? 13.721 63.204 -16.220 1.00 20.18 154 LEU B O 1
ATOM 2363 N N . VAL B 1 116 ? 14.222 64.357 -14.335 1.00 19.11 155 VAL B N 1
ATOM 2364 C CA . VAL B 1 116 ? 13.175 63.693 -13.548 1.00 19.75 155 VAL B CA 1
ATOM 2365 C C . VAL B 1 116 ? 11.807 64.050 -14.141 1.00 18.60 155 VAL B C 1
ATOM 2366 O O . VAL B 1 116 ? 10.965 63.168 -14.409 1.00 20.52 155 VAL B O 1
ATOM 2370 N N . TYR B 1 117 ? 11.586 65.331 -14.386 1.00 19.01 156 TYR B N 1
ATOM 2371 C CA . TYR B 1 117 ? 10.290 65.769 -14.924 1.00 19.83 156 TYR B CA 1
ATOM 2372 C C . TYR B 1 117 ? 10.083 65.138 -16.269 1.00 21.55 156 TYR B C 1
ATOM 2373 O O . TYR B 1 117 ? 8.961 64.672 -16.590 1.00 22.02 156 TYR B O 1
ATOM 2382 N N . ASP B 1 118 ? 11.104 65.120 -17.066 1.00 21.02 157 ASP B N 1
ATOM 2383 C CA . ASP B 1 118 ? 10.945 64.586 -18.432 1.00 23.82 157 ASP B CA 1
ATOM 2384 C C . ASP B 1 118 ? 10.581 63.105 -18.346 1.00 24.68 157 ASP B C 1
ATOM 2385 O O . ASP B 1 118 ? 9.700 62.631 -19.129 1.00 26.68 157 ASP B O 1
ATOM 2390 N N . SER B 1 119 ? 11.161 62.409 -17.401 1.00 24.31 158 SER B N 1
ATOM 2391 C CA . SER B 1 119 ? 10.869 60.989 -17.146 1.00 26.04 158 SER B CA 1
ATOM 2392 C C . SER B 1 119 ? 9.393 60.744 -16.792 1.00 26.78 158 SER B C 1
ATOM 2393 O O . SER B 1 119 ? 8.893 59.633 -16.970 1.00 31.31 158 SER B O 1
ATOM 2396 N N . MET B 1 120 ? 8.689 61.717 -16.289 1.00 26.07 159 MET B N 1
ATOM 2397 C CA . MET B 1 120 ? 7.290 61.594 -15.902 1.00 26.74 159 MET B CA 1
ATOM 2398 C C . MET B 1 120 ? 6.362 62.062 -16.995 1.00 27.48 159 MET B C 1
ATOM 2399 O O . MET B 1 120 ? 5.173 62.036 -16.837 1.00 28.28 159 MET B O 1
ATOM 2404 N N . GLY B 1 121 ? 6.904 62.549 -18.103 1.00 25.79 160 GLY B N 1
ATOM 2405 C CA . GLY B 1 121 ? 6.083 63.215 -19.119 1.00 26.25 160 GLY B CA 1
ATOM 2406 C C . GLY B 1 121 ? 5.754 64.660 -18.826 1.00 25.34 160 GLY B C 1
ATOM 2407 O O . GLY B 1 121 ? 4.879 65.316 -19.510 1.00 25.32 160 GLY B O 1
ATOM 2408 N N . GLU B 1 122 ? 6.359 65.233 -17.804 1.00 23.63 161 GLU B N 1
ATOM 2409 C CA A GLU B 1 122 ? 6.057 66.625 -17.470 0.50 23.58 161 GLU B CA 1
ATOM 2410 C CA B GLU B 1 122 ? 6.083 66.625 -17.431 0.50 24.00 161 GLU B CA 1
ATOM 2411 C C . GLU B 1 122 ? 7.005 67.559 -18.243 1.00 23.74 161 GLU B C 1
ATOM 2412 O O . GLU B 1 122 ? 7.927 68.189 -17.678 1.00 21.86 161 GLU B O 1
ATOM 2423 N N . HIS B 1 123 ? 6.765 67.655 -19.543 1.00 23.64 162 HIS B N 1
ATOM 2424 C CA . HIS B 1 123 ? 7.658 68.355 -20.428 1.00 22.12 162 HIS B CA 1
ATOM 2425 C C . HIS B 1 123 ? 7.811 69.834 -20.135 1.00 21.02 162 HIS B C 1
ATOM 2426 O O . HIS B 1 123 ? 8.917 70.365 -20.290 1.00 20.12 162 HIS B O 1
ATOM 2433 N N . ASP B 1 124 ? 6.719 70.533 -19.797 1.00 22.40 163 ASP B N 1
ATOM 2434 C CA . ASP B 1 124 ? 6.808 71.958 -19.492 1.00 23.44 163 ASP B CA 1
ATOM 2435 C C . ASP B 1 124 ? 7.709 72.259 -18.299 1.00 22.08 163 ASP B C 1
ATOM 2436 O O . ASP B 1 124 ? 8.572 73.138 -18.364 1.00 20.04 163 ASP B O 1
ATOM 2441 N N . LYS B 1 125 ? 7.535 71.454 -17.249 1.00 21.89 164 LYS B N 1
ATOM 2442 C CA . LYS B 1 125 ? 8.423 71.605 -16.095 1.00 21.10 164 LYS B CA 1
ATOM 2443 C C . LYS B 1 125 ? 9.836 71.207 -16.398 1.00 19.68 164 LYS B C 1
ATOM 2444 O O . LYS B 1 125 ? 10.800 71.854 -15.908 1.00 20.52 164 LYS B O 1
ATOM 2450 N N . ALA B 1 126 ? 10.026 70.230 -17.283 1.00 17.53 165 ALA B N 1
ATOM 2451 C CA . ALA B 1 126 ? 11.380 69.887 -17.698 1.00 18.10 165 ALA B CA 1
ATOM 2452 C C . ALA B 1 126 ? 12.051 71.044 -18.407 1.00 19.22 165 ALA B C 1
ATOM 2453 O O . ALA B 1 126 ? 13.199 71.398 -18.148 1.00 17.37 165 ALA B O 1
ATOM 2455 N N . ILE B 1 127 ? 11.338 71.614 -19.377 1.00 17.77 166 ILE B N 1
ATOM 2456 C CA . ILE B 1 127 ? 11.897 72.692 -20.152 1.00 18.62 166 ILE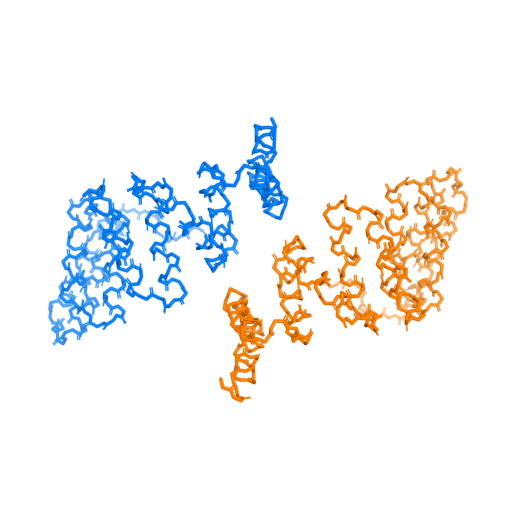 B CA 1
ATOM 2457 C C . ILE B 1 127 ? 12.271 73.863 -19.282 1.00 19.07 166 ILE B C 1
ATOM 2458 O O . ILE B 1 127 ? 13.334 74.444 -19.471 1.00 20.70 166 ILE B O 1
ATOM 2463 N N . GLU B 1 128 ? 11.444 74.213 -18.319 1.00 20.62 167 GLU B N 1
ATOM 2464 C CA . GLU B 1 128 ? 11.749 75.303 -17.430 1.00 21.35 167 GLU B CA 1
ATOM 2465 C C . GLU B 1 128 ? 13.062 75.058 -16.707 1.00 21.32 167 GLU B C 1
ATOM 2466 O O . GLU B 1 128 ? 13.889 75.927 -16.594 1.00 21.39 167 GLU B O 1
ATOM 2472 N N . ALA B 1 129 ? 13.270 73.819 -16.267 1.00 20.26 168 ALA B N 1
ATOM 2473 C CA . ALA B 1 129 ? 14.496 73.511 -15.576 1.00 19.47 168 ALA B CA 1
ATOM 2474 C C . ALA B 1 129 ? 15.690 73.495 -16.468 1.00 19.50 168 ALA B C 1
ATOM 2475 O O . ALA B 1 129 ? 16.774 73.949 -16.115 1.00 18.28 168 ALA B O 1
ATOM 2477 N N . TYR B 1 130 ? 15.528 72.967 -17.690 1.00 19.35 169 TYR B N 1
ATOM 2478 C CA . TYR B 1 130 ? 16.613 73.000 -18.625 1.00 19.87 169 TYR B CA 1
ATOM 2479 C C . TYR B 1 130 ? 17.024 74.398 -19.042 1.00 19.43 169 TYR B C 1
ATOM 2480 O O . TYR B 1 130 ? 18.213 74.667 -19.247 1.00 19.26 169 TYR B O 1
ATOM 2489 N N . GLU B 1 131 ? 16.035 75.268 -19.174 1.00 18.75 170 GLU B N 1
ATOM 2490 C CA A GLU B 1 131 ? 16.239 76.707 -19.478 0.50 19.81 170 GLU B CA 1
ATOM 2491 C CA B GLU B 1 131 ? 16.338 76.654 -19.527 0.50 20.18 170 GLU B CA 1
ATOM 2492 C C . GLU B 1 131 ? 17.139 77.358 -18.442 1.00 20.54 170 GLU B C 1
ATOM 2493 O O . GLU B 1 131 ? 18.003 78.207 -18.749 1.00 19.70 170 GLU B O 1
ATOM 2504 N N . LYS B 1 132 ? 16.905 76.983 -17.190 1.00 20.67 171 LYS B N 1
ATOM 2505 C CA . LYS B 1 132 ? 17.688 77.535 -16.095 1.00 21.53 171 LYS B CA 1
ATOM 2506 C C . LYS B 1 132 ? 19.091 77.003 -16.149 1.00 20.88 171 LYS B C 1
ATOM 2507 O O . LYS B 1 132 ? 20.035 77.758 -15.972 1.00 20.50 171 LYS B O 1
ATOM 2513 N N . THR B 1 133 ? 19.280 75.746 -16.519 1.00 20.49 172 THR B N 1
ATOM 2514 C CA . THR B 1 133 ? 20.548 75.168 -16.672 1.00 18.70 172 THR B CA 1
ATOM 2515 C C . THR B 1 133 ? 21.382 75.970 -17.709 1.00 19.99 172 THR B C 1
ATOM 2516 O O . THR B 1 133 ? 22.544 76.316 -17.497 1.00 20.48 172 THR B O 1
ATOM 2520 N N . ILE B 1 134 ? 20.741 76.253 -18.835 1.00 19.71 173 ILE B N 1
ATOM 2521 C CA A ILE B 1 134 ? 21.374 77.004 -19.929 0.50 18.76 173 ILE B CA 1
ATOM 2522 C CA B ILE B 1 134 ? 21.444 76.963 -19.906 0.50 20.82 173 ILE B CA 1
ATOM 2523 C C . ILE B 1 134 ? 21.696 78.423 -19.553 1.00 21.26 173 ILE B C 1
ATOM 2524 O O . ILE B 1 134 ? 22.691 78.984 -20.050 1.00 24.19 173 ILE B O 1
ATOM 2533 N N . SER B 1 135 ? 20.831 79.057 -18.753 1.00 22.79 174 SER B N 1
ATOM 2534 C CA . SER B 1 135 ? 21.112 80.453 -18.304 1.00 25.68 174 SER B CA 1
ATOM 2535 C C . SER B 1 135 ? 22.405 80.493 -17.513 1.00 26.16 174 SER B C 1
ATOM 2536 O O . SER B 1 135 ? 23.166 81.420 -17.621 1.00 27.15 174 SER B O 1
ATOM 2539 N N . ILE B 1 136 ? 22.680 79.467 -16.712 1.00 23.19 175 ILE B N 1
ATOM 2540 C CA . ILE B 1 136 ? 23.863 79.413 -15.876 1.00 22.51 175 ILE B CA 1
ATOM 2541 C C . ILE B 1 136 ? 25.072 78.941 -16.650 1.00 24.39 175 ILE B C 1
ATOM 2542 O O . ILE B 1 136 ? 26.164 79.495 -16.503 1.00 23.85 175 ILE B O 1
ATOM 2547 N N . LYS B 1 137 ? 24.908 77.923 -17.505 1.00 23.16 176 LYS B N 1
ATOM 2548 C CA . LYS B 1 137 ? 26.005 77.273 -18.243 1.00 21.07 176 LYS B CA 1
ATOM 2549 C C . LYS B 1 137 ? 25.617 77.206 -19.744 1.00 22.60 176 LYS B C 1
ATOM 2550 O O . LYS B 1 137 ? 25.130 76.158 -20.254 1.00 20.80 176 LYS B O 1
ATOM 2556 N N . PRO B 1 138 ? 25.780 78.323 -20.460 1.00 20.82 177 PRO B N 1
ATOM 2557 C CA . PRO B 1 138 ? 25.220 78.351 -21.809 1.00 22.01 177 PRO B CA 1
ATOM 2558 C C . PRO B 1 138 ? 25.967 77.435 -22.753 1.00 21.49 177 PRO B C 1
ATOM 2559 O O . PRO B 1 138 ? 25.462 77.145 -23.895 1.00 23.00 177 PRO B O 1
ATOM 2563 N N . GLY B 1 139 ? 27.150 76.978 -22.340 1.00 23.73 178 GLY B N 1
ATOM 2564 C CA . GLY B 1 139 ? 27.919 76.055 -23.116 1.00 24.86 178 GLY B CA 1
ATOM 2565 C C . GLY B 1 139 ? 27.586 74.584 -22.876 1.00 23.62 178 GLY B C 1
ATOM 2566 O O . GLY B 1 139 ? 28.215 73.704 -23.473 1.00 25.20 178 GLY B O 1
ATOM 2567 N N . PHE B 1 140 ? 26.588 74.296 -22.037 1.00 23.01 179 PHE B N 1
ATOM 2568 C CA . PHE B 1 140 ? 26.272 72.909 -21.754 1.00 21.92 179 PHE B CA 1
ATOM 2569 C C . PHE B 1 140 ? 25.298 72.376 -22.832 1.00 19.79 179 PHE B C 1
ATOM 2570 O O . PHE B 1 140 ? 24.060 72.542 -22.788 1.00 20.16 179 PHE B O 1
ATOM 2578 N N . ILE B 1 141 ? 25.897 71.751 -23.822 1.00 21.01 180 ILE B N 1
ATOM 2579 C CA . ILE B 1 141 ? 25.186 71.411 -25.117 1.00 19.69 180 ILE B CA 1
ATOM 2580 C C . ILE B 1 141 ? 24.024 70.493 -24.882 1.00 18.37 180 ILE B C 1
ATOM 2581 O O . ILE B 1 141 ? 22.962 70.674 -25.464 1.00 18.88 180 ILE B O 1
ATOM 2586 N N . ARG B 1 142 ? 24.145 69.495 -24.000 1.00 19.59 181 ARG B N 1
ATOM 2587 C CA . ARG B 1 142 ? 23.055 68.580 -23.867 1.00 20.57 181 ARG B CA 1
ATOM 2588 C C . ARG B 1 142 ? 21.772 69.168 -23.406 1.00 19.59 181 ARG B C 1
ATOM 2589 O O . ARG B 1 142 ? 20.720 68.624 -23.691 1.00 20.04 181 ARG B O 1
ATOM 2597 N N . ALA B 1 143 ? 21.822 70.263 -22.639 1.00 17.99 182 ALA B N 1
ATOM 2598 C CA . ALA B 1 143 ? 20.565 70.840 -22.178 1.00 19.28 182 ALA B CA 1
ATOM 2599 C C . ALA B 1 143 ? 19.746 71.361 -23.330 1.00 17.10 182 ALA B C 1
ATOM 2600 O O . ALA B 1 143 ? 18.508 71.326 -23.266 1.00 16.07 182 ALA B O 1
ATOM 2602 N N . TYR B 1 144 ? 20.402 71.897 -24.356 1.00 18.58 183 TYR B N 1
ATOM 2603 C CA . TYR B 1 144 ? 19.621 72.371 -25.533 1.00 18.38 183 TYR B CA 1
ATOM 2604 C C . TYR B 1 144 ? 18.996 71.162 -26.246 1.00 16.98 183 TYR B C 1
ATOM 2605 O O . TYR B 1 144 ? 17.811 71.154 -26.625 1.00 16.60 183 TYR B O 1
ATOM 2614 N N . GLN B 1 145 ? 19.727 70.093 -26.366 1.00 17.30 184 GLN B N 1
ATOM 2615 C CA . GLN B 1 145 ? 19.169 68.857 -26.936 1.00 19.30 184 GLN B CA 1
ATOM 2616 C C . GLN B 1 145 ? 18.003 68.301 -26.108 1.00 18.52 184 GLN B C 1
ATOM 2617 O O . GLN B 1 145 ? 17.009 67.810 -26.591 1.00 19.38 184 GLN B O 1
ATOM 2623 N N . SER B 1 146 ? 18.146 68.355 -24.767 1.00 17.36 185 SER B N 1
ATOM 2624 C CA . SER B 1 146 ? 17.109 67.934 -23.919 1.00 18.83 185 SER B CA 1
ATOM 2625 C C . SER B 1 146 ? 15.834 68.751 -24.090 1.00 19.74 185 SER B C 1
ATOM 2626 O O . SER B 1 146 ? 14.746 68.188 -23.962 1.00 17.85 185 SER B O 1
ATOM 2629 N N . ILE B 1 147 ? 15.971 70.051 -24.265 1.00 18.91 186 ILE B N 1
ATOM 2630 C CA . ILE B 1 147 ? 14.790 70.875 -24.481 1.00 18.07 186 ILE B CA 1
ATOM 2631 C C . ILE B 1 147 ? 14.127 70.459 -25.816 1.00 19.70 186 ILE B C 1
ATOM 2632 O O . ILE B 1 147 ? 12.898 70.335 -25.917 1.00 19.97 186 ILE B O 1
ATOM 2637 N N . GLY B 1 148 ? 14.969 70.173 -26.795 1.00 18.95 187 GLY B N 1
ATOM 2638 C CA . GLY B 1 148 ? 14.482 69.717 -28.063 1.00 19.54 187 GLY B CA 1
ATOM 2639 C C . GLY B 1 148 ? 13.659 68.453 -27.967 1.00 20.30 187 GLY B C 1
ATOM 2640 O O . GLY B 1 148 ? 12.506 68.340 -28.478 1.00 22.18 187 GLY B O 1
ATOM 2641 N N . LEU B 1 149 ? 14.189 67.522 -27.215 1.00 19.94 188 LEU B N 1
ATOM 2642 C CA . LEU B 1 149 ? 13.467 66.249 -26.949 1.00 22.06 188 LEU B CA 1
ATOM 2643 C C . LEU B 1 149 ? 12.180 66.460 -26.176 1.00 22.04 188 LEU B C 1
ATOM 2644 O O . LEU B 1 149 ? 11.164 65.789 -26.453 1.00 23.95 188 LEU B O 1
ATOM 2649 N N . ALA B 1 150 ? 12.171 67.396 -25.230 1.00 20.79 189 ALA B N 1
ATOM 2650 C CA . ALA B 1 150 ? 10.940 67.683 -24.495 1.00 22.33 189 ALA B CA 1
ATOM 2651 C C . ALA B 1 150 ? 9.883 68.282 -25.371 1.00 22.56 189 ALA B C 1
ATOM 2652 O O . ALA B 1 150 ? 8.692 67.921 -25.301 1.00 23.32 189 ALA B O 1
ATOM 2654 N N . TYR B 1 151 ? 10.267 69.217 -26.270 1.00 20.47 190 TYR B N 1
ATOM 2655 C CA . TYR B 1 151 ? 9.336 69.736 -27.244 1.00 21.02 190 TYR B CA 1
ATOM 2656 C C . TYR B 1 151 ? 8.827 68.667 -28.234 1.00 25.25 190 TYR B C 1
ATOM 2657 O O . TYR B 1 151 ? 7.649 68.661 -28.580 1.00 25.25 190 TYR B O 1
ATOM 2666 N N . GLU B 1 152 ? 9.677 67.754 -28.634 1.00 25.92 191 GLU B N 1
ATOM 2667 C CA . GLU B 1 152 ? 9.210 66.587 -29.438 1.00 29.49 191 GLU B CA 1
ATOM 2668 C C . GLU B 1 152 ? 8.162 65.774 -28.661 1.00 31.40 191 GLU B C 1
ATOM 2669 O O . GLU B 1 152 ? 7.111 65.389 -29.212 1.00 34.21 191 GLU B O 1
ATOM 2675 N N . GLY B 1 153 ? 8.378 65.557 -27.373 1.00 29.56 192 GLY B N 1
ATOM 2676 C CA . GLY B 1 153 ? 7.414 64.912 -26.500 1.00 31.35 192 GLY B CA 1
ATOM 2677 C C . GLY B 1 153 ? 6.077 65.636 -26.414 1.00 31.43 192 GLY B C 1
ATOM 2678 O O . GLY B 1 153 ? 5.018 64.972 -26.223 1.00 32.61 192 GLY B O 1
ATOM 2679 N N . LYS B 1 154 ? 6.087 66.965 -26.515 1.00 29.68 193 LYS B N 1
ATOM 2680 C CA . LYS B 1 154 ? 4.880 67.778 -26.596 1.00 29.82 193 LYS B CA 1
ATOM 2681 C C . LYS B 1 154 ? 4.234 67.810 -27.979 1.00 31.77 193 LYS B C 1
ATOM 2682 O O . LYS B 1 154 ? 3.214 68.482 -28.162 1.00 34.50 193 LYS B O 1
ATOM 2688 N N . GLY B 1 155 ? 4.856 67.184 -28.945 1.00 30.47 194 GLY B N 1
ATOM 2689 C CA . GLY B 1 155 ? 4.363 67.247 -30.358 1.00 33.25 194 GLY B CA 1
ATOM 2690 C C . GLY B 1 155 ? 4.677 68.508 -31.109 1.00 32.92 194 GLY B C 1
ATOM 2691 O O . GLY B 1 155 ? 3.978 68.819 -32.112 1.00 35.35 194 GLY B O 1
ATOM 2692 N N . LEU B 1 156 ? 5.685 69.274 -30.674 1.00 29.33 195 LEU B N 1
ATOM 2693 C CA . LEU B 1 156 ? 5.961 70.616 -31.232 1.00 26.53 195 LEU B CA 1
ATOM 2694 C C . LEU B 1 156 ? 7.308 70.461 -31.950 1.00 26.60 195 LEU B C 1
ATOM 2695 O O . LEU B 1 156 ? 8.312 70.854 -31.463 1.00 25.93 195 LEU B O 1
ATOM 2700 N N . ARG B 1 157 ? 7.280 69.909 -33.141 1.00 29.63 196 ARG B N 1
ATOM 2701 C CA . ARG B 1 157 ? 8.504 69.594 -33.891 1.00 29.49 196 ARG B CA 1
ATOM 2702 C C . ARG B 1 157 ? 9.241 70.789 -34.360 1.00 28.35 196 ARG B C 1
ATOM 2703 O O . ARG B 1 157 ? 10.491 70.762 -34.361 1.00 25.53 196 ARG B O 1
ATOM 2711 N N . ASP B 1 158 ? 8.549 71.891 -34.740 1.00 26.75 197 ASP B N 1
ATOM 2712 C CA . ASP B 1 158 ? 9.276 73.054 -35.169 1.00 27.86 197 ASP B CA 1
ATOM 2713 C C . ASP B 1 158 ? 10.112 73.643 -33.988 1.00 27.17 197 ASP B C 1
ATOM 2714 O O . ASP B 1 158 ? 11.293 73.985 -34.147 1.00 25.60 197 ASP B O 1
ATOM 2719 N N . GLU B 1 159 ? 9.479 73.671 -32.799 1.00 24.74 198 GLU B N 1
ATOM 2720 C CA . GLU B 1 159 ? 10.223 74.143 -31.602 1.00 23.30 198 GLU B CA 1
ATOM 2721 C C . GLU B 1 159 ? 11.351 73.212 -31.248 1.00 21.17 198 GLU B C 1
ATOM 2722 O O . GLU B 1 159 ? 12.460 73.687 -30.940 1.00 23.08 198 GLU B O 1
ATOM 2728 N N . ALA B 1 160 ? 11.154 71.907 -31.396 1.00 21.32 199 ALA B N 1
ATOM 2729 C CA . ALA B 1 160 ? 12.146 70.958 -31.072 1.00 21.46 199 ALA B CA 1
ATOM 2730 C C . ALA B 1 160 ? 13.334 71.200 -31.945 1.00 21.20 199 ALA B C 1
ATOM 2731 O O . ALA B 1 160 ? 14.504 71.248 -31.532 1.00 20.18 199 ALA B O 1
ATOM 2733 N N . VAL B 1 161 ? 13.071 71.337 -33.249 1.00 20.82 200 VAL B N 1
ATOM 2734 C CA . VAL B 1 161 ? 14.188 71.569 -34.167 1.00 20.47 200 VAL B CA 1
ATOM 2735 C C . VAL B 1 161 ? 14.960 72.856 -33.925 1.00 20.21 200 VAL B C 1
ATOM 2736 O O . VAL B 1 161 ? 16.190 72.897 -34.094 1.00 21.52 200 VAL B O 1
ATOM 2740 N N . LYS B 1 162 ? 14.290 73.908 -33.475 1.00 20.51 201 LYS B N 1
ATOM 2741 C CA A LYS B 1 162 ? 14.976 75.133 -33.108 0.50 20.84 201 LYS B CA 1
ATOM 2742 C CA B LYS B 1 162 ? 14.938 75.123 -33.097 0.50 19.95 201 LYS B CA 1
ATOM 2743 C C . LYS B 1 162 ? 16.065 74.843 -32.079 1.00 19.28 201 LYS B C 1
ATOM 2744 O O . LYS B 1 162 ? 17.143 75.348 -32.167 1.00 19.87 201 LYS B O 1
ATOM 2755 N N . TYR B 1 163 ? 15.721 74.020 -31.081 1.00 19.43 202 TYR B N 1
ATOM 2756 C CA . TYR B 1 163 ? 16.633 73.670 -30.017 1.00 18.01 202 TYR B CA 1
ATOM 2757 C C . TYR B 1 163 ? 17.730 72.693 -30.415 1.00 16.79 202 TYR B C 1
ATOM 2758 O O . TYR B 1 163 ? 18.874 72.825 -29.982 1.00 17.28 202 TYR B O 1
ATOM 2767 N N . PHE B 1 164 ? 17.422 71.718 -31.280 1.00 17.95 203 PHE B N 1
ATOM 2768 C CA . PHE B 1 164 ? 18.468 70.891 -31.798 1.00 19.40 203 PHE B CA 1
ATOM 2769 C C . PHE B 1 164 ? 19.478 71.702 -32.599 1.00 19.69 203 PHE B C 1
ATOM 2770 O O . PHE B 1 164 ? 20.702 71.469 -32.562 1.00 19.97 203 PHE B O 1
ATOM 2778 N N . LYS B 1 165 ? 18.998 72.703 -33.340 1.00 18.94 204 LYS B N 1
ATOM 2779 C CA . LYS B 1 165 ? 19.881 73.603 -34.035 1.00 19.79 204 LYS B CA 1
ATOM 2780 C C . LYS B 1 165 ? 20.661 74.483 -33.132 1.00 20.65 204 LYS B C 1
ATOM 2781 O O . LYS B 1 165 ? 21.820 74.735 -33.391 1.00 20.14 204 LYS B O 1
ATOM 2787 N N . LYS B 1 166 ? 20.059 74.922 -32.039 1.00 18.66 205 LYS B N 1
ATOM 2788 C CA A LYS B 1 166 ? 20.782 75.794 -31.096 0.50 19.96 205 LYS B CA 1
ATOM 2789 C CA B LYS B 1 166 ? 20.754 75.775 -31.076 0.50 20.26 205 LYS B CA 1
ATOM 2790 C C . LYS B 1 166 ? 21.922 75.016 -30.468 1.00 19.07 205 LYS B C 1
ATOM 2791 O O . LYS B 1 166 ? 22.963 75.569 -30.239 1.00 19.17 205 LYS B O 1
ATOM 2802 N N . ALA B 1 167 ? 21.747 73.711 -30.214 1.00 18.01 206 ALA B N 1
ATOM 2803 C CA . ALA B 1 167 ? 22.804 72.904 -29.641 1.00 18.24 206 ALA B CA 1
ATOM 2804 C C . ALA B 1 167 ? 24.022 72.939 -30.536 1.00 19.02 206 ALA B C 1
ATOM 2805 O O . ALA B 1 167 ? 25.161 73.014 -30.048 1.00 19.55 206 ALA B O 1
ATOM 2807 N N . LEU B 1 168 ? 23.814 72.809 -31.847 1.00 18.54 207 LEU B N 1
ATOM 2808 C CA . LEU B 1 168 ? 24.893 72.891 -32.815 1.00 17.57 207 LEU B CA 1
ATOM 2809 C C . LEU B 1 168 ? 25.504 74.289 -32.876 1.00 19.31 207 LEU B C 1
ATOM 2810 O O . LEU B 1 168 ? 26.698 74.451 -32.867 1.00 18.98 207 LEU B O 1
ATOM 2815 N N . GLU B 1 169 ? 24.635 75.299 -32.846 1.00 18.39 208 GLU B N 1
ATOM 2816 C CA . GLU B 1 169 ? 25.082 76.713 -32.923 1.00 19.41 208 GLU B CA 1
ATOM 2817 C C . GLU B 1 169 ? 26.115 77.037 -31.834 1.00 18.74 208 GLU B C 1
ATOM 2818 O O . GLU B 1 169 ? 27.041 77.751 -32.092 1.00 19.52 208 GLU B O 1
ATOM 2824 N N . LYS B 1 170 ? 25.885 76.544 -30.636 1.00 19.31 209 LYS B N 1
ATOM 2825 C CA . LYS B 1 170 ? 26.768 76.846 -29.491 1.00 21.87 209 LYS B CA 1
ATOM 2826 C C . LYS B 1 170 ? 28.189 76.350 -29.673 1.00 23.14 209 LYS B C 1
ATOM 2827 O O . LYS B 1 170 ? 29.097 76.860 -28.971 1.00 26.14 209 LYS B O 1
ATOM 2833 N N . GLU B 1 171 ? 28.429 75.360 -30.571 1.00 21.13 210 GLU B N 1
ATOM 2834 C CA . GLU B 1 171 ? 29.765 74.919 -30.863 1.00 21.68 210 GLU B CA 1
ATOM 2835 C C . GLU B 1 171 ? 30.239 75.226 -32.285 1.00 20.52 210 GLU B C 1
ATOM 2836 O O . GLU B 1 171 ? 31.323 74.786 -32.684 1.00 22.43 210 GLU B O 1
ATOM 2842 N N . GLU B 1 172 ? 29.494 76.001 -33.031 1.00 21.33 211 GLU B N 1
ATOM 2843 C CA . GLU B 1 172 ? 29.776 76.142 -34.459 1.00 23.51 211 GLU B CA 1
ATOM 2844 C C . GLU B 1 17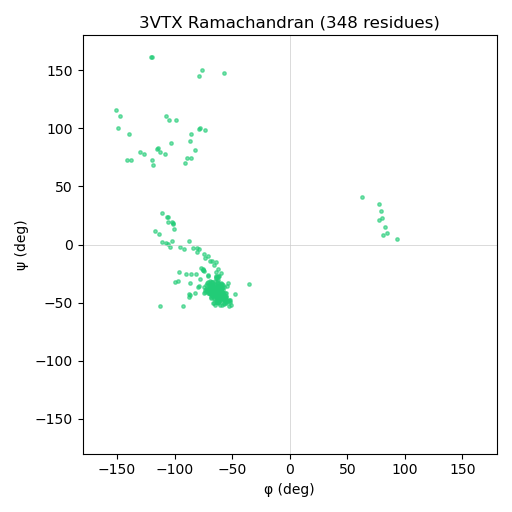2 ? 31.053 76.961 -34.729 1.00 23.80 211 GLU B C 1
ATOM 2845 O O . GLU B 1 172 ? 31.808 76.678 -35.645 1.00 23.29 211 GLU B O 1
ATOM 2851 N N . LYS B 1 173 ? 31.306 77.939 -33.850 1.00 24.47 212 LYS B N 1
ATOM 2852 C CA . LYS B 1 173 ? 32.521 78.723 -34.005 1.00 26.81 212 LYS B CA 1
ATOM 2853 C C . LYS B 1 173 ? 33.762 77.851 -33.762 1.00 25.88 212 LYS B C 1
ATOM 2854 O O . LYS B 1 173 ? 34.681 77.860 -34.609 1.00 26.58 212 LYS B O 1
ATOM 2860 N N . LYS B 1 174 ? 33.773 77.011 -32.720 1.00 25.61 213 LYS B N 1
ATOM 2861 C CA . LYS B 1 174 ? 34.917 76.139 -32.442 1.00 27.93 213 LYS B CA 1
ATOM 2862 C C . LYS B 1 174 ? 35.052 75.153 -33.599 1.00 27.61 213 LYS B C 1
ATOM 2863 O O . LYS B 1 174 ? 36.184 74.847 -34.088 1.00 28.38 213 LYS B O 1
ATOM 2869 N N . ALA B 1 175 ? 33.904 74.666 -34.056 1.00 24.89 214 ALA B N 1
ATOM 2870 C CA . ALA B 1 175 ? 33.970 73.605 -35.147 1.00 25.86 214 ALA B CA 1
ATOM 2871 C C . ALA B 1 175 ? 34.684 74.117 -36.390 1.00 25.34 214 ALA B C 1
ATOM 2872 O O . ALA B 1 175 ? 35.429 73.354 -37.105 1.00 28.31 214 ALA B O 1
ATOM 2874 N N . LYS B 1 176 ? 34.454 75.392 -36.706 1.00 24.08 215 LYS B N 1
ATOM 2875 C CA . LYS B 1 176 ? 34.948 76.025 -37.915 1.00 24.44 215 LYS B CA 1
ATOM 2876 C C . LYS B 1 176 ? 36.368 76.572 -37.707 1.00 26.27 215 LYS B C 1
ATOM 2877 O O . LYS B 1 176 ? 37.206 76.428 -38.583 1.00 25.99 215 LYS B O 1
ATOM 2883 N N . TYR B 1 177 ? 36.606 77.211 -36.563 1.00 25.40 216 TYR B N 1
ATOM 2884 C CA . TYR B 1 177 ? 37.823 78.017 -36.364 1.00 26.62 216 TYR B CA 1
ATOM 2885 C C . TYR B 1 177 ? 38.900 77.419 -35.516 1.00 28.36 216 TYR B C 1
ATOM 2886 O O . TYR B 1 177 ? 40.045 78.004 -35.443 1.00 29.45 216 TYR B O 1
ATOM 2895 N N . GLU B 1 178 ? 38.653 76.248 -34.988 1.00 28.53 217 GLU B N 1
ATOM 2896 C CA . GLU B 1 178 ? 39.692 75.496 -34.258 1.00 32.30 217 GLU B CA 1
ATOM 2897 C C . GLU B 1 178 ? 39.951 74.139 -34.935 1.00 34.22 217 GLU B C 1
ATOM 2898 O O . GLU B 1 178 ? 39.135 73.695 -35.746 1.00 34.03 217 GLU B O 1
ATOM 2904 N N . LEU B 1 179 ? 41.106 73.522 -34.630 1.00 34.69 218 LEU B N 1
ATOM 2905 C CA . LEU B 1 179 ? 41.610 72.337 -35.370 1.00 36.81 218 LEU B CA 1
ATOM 2906 C C . LEU B 1 179 ? 41.345 70.993 -34.694 1.00 39.14 218 LEU B C 1
ATOM 2907 O O . LEU B 1 179 ? 41.177 69.961 -35.371 1.00 38.54 218 LEU B O 1
ATOM 2912 N N . ALA B 1 180 ? 41.338 70.975 -33.379 1.00 42.67 219 ALA B N 1
ATOM 2913 C CA . ALA B 1 180 ? 41.152 69.671 -32.701 1.00 45.95 219 ALA B CA 1
ATOM 2914 C C . ALA B 1 180 ? 39.698 69.550 -32.283 1.00 47.77 219 ALA B C 1
ATOM 2915 O O . ALA B 1 180 ? 39.254 70.253 -31.357 1.00 49.38 219 ALA B O 1
ATOM 2917 N N . LEU B 1 181 ? 38.926 68.705 -32.977 1.00 49.33 220 LEU B N 1
ATOM 2918 C CA . LEU B 1 181 ? 37.451 68.616 -32.725 1.00 49.64 220 LEU B CA 1
ATOM 2919 C C . LEU B 1 181 ? 37.040 67.281 -32.124 1.00 50.45 220 LEU B C 1
ATOM 2920 O O . LEU B 1 181 ? 36.381 67.270 -31.087 1.00 49.61 220 LEU B O 1
ATOM 2925 N N . VAL B 1 182 ? 37.433 66.179 -32.773 1.00 51.33 221 VAL B N 1
ATOM 2926 C CA . VAL B 1 182 ? 37.012 64.819 -32.402 1.00 53.31 221 VAL B CA 1
ATOM 2927 C C . VAL B 1 182 ? 37.851 64.323 -31.165 1.00 55.31 221 VAL B C 1
ATOM 2928 O O . VAL B 1 182 ? 39.050 64.625 -31.084 1.00 55.79 221 VAL B O 1
ATOM 2932 N N . PRO B 1 183 ? 37.256 63.534 -30.231 1.00 58.19 222 PRO B N 1
ATOM 2933 C CA . PRO B 1 183 ? 37.980 63.180 -28.947 1.00 59.37 222 PRO B CA 1
ATOM 2934 C C . PRO B 1 183 ? 39.332 62.441 -29.091 1.00 60.09 222 PRO B C 1
ATOM 2935 O O . PRO B 1 183 ? 39.542 61.709 -30.071 1.00 61.74 222 PRO B O 1
#

Foldseek 3Di:
DLVVLQVQLVVCVVVVVLVRNLVSLVVSCVVPVLPLVSLQVNLVSCVVVPNLVRSLVSLVSNCVNPLQALVSLQSNLLSCVVVVNLVSNLVSLVSSCVNPVLPLSSLQVNLVSCVVVLNLVSSLVSLVSNCVNVVLPLVSLQSNLVSCVSVVNNVVSVVSVVVSCVSCVCVVPPHDDDDDD/DVCLLVVLCVQLVVCLVVVVLVRNLVSLVSNCVVVVLPLVSLQVNLVSCVVVPRLVVSLVSLVSNCVNPLQALVSLQSNLLSCVVVVNLVSNLVSLVSSCVNPVLPLSSLQVNLVSCVVVLNLVSSLVSLVSSCVNVVLPLVSLQSNLVSCVSVVNNVSSVVSNVSSCVSCVCCVPPPDDDDD

Solvent-accessible surface area: 20262 Å² total; per-residue (Å²): 112,32,107,112,74,21,66,54,0,46,133,62,63,127,175,42,56,57,12,1,0,0,56,7,0,38,90,3,25,152,88,53,78,92,24,48,97,0,3,26,42,8,0,51,0,7,39,79,51,42,1,8,11,7,0,6,85,7,0,121,119,8,23,127,80,34,80,105,27,18,74,0,14,39,21,14,0,4,0,7,55,95,27,102,92,59,103,42,0,7,49,4,0,87,126,0,20,78,78,58,83,96,37,14,87,0,24,21,53,15,0,45,0,22,24,57,83,41,76,41,90,105,0,10,122,5,2,85,84,2,27,78,46,121,74,54,75,46,126,0,18,75,8,0,0,103,0,33,65,42,82,59,83,162,130,59,2,70,98,28,76,135,78,6,134,98,85,70,110,162,91,64,158,158,100,187,65,67,108,123,245,212,74,109,27,32,87,88,66,19,56,65,0,44,131,52,70,123,157,39,50,59,12,1,0,0,59,6,1,51,80,0,24,166,77,50,78,96,26,46,94,0,4,27,44,9,0,48,0,7,44,72,48,44,2,8,10,6,0,8,88,9,0,120,130,8,24,128,79,37,81,103,26,15,71,0,6,36,21,13,0,4,0,8,46,94,23,100,88,68,106,41,0,10,56,4,0,87,134,0,24,81,83,55,91,103,38,13,88,0,18,20,48,11,0,46,0,20,27,56,78,45,67,39,89,104,0,10,91,3,3,80,95,2,28,87,44,121,68,56,78,43,139,0,7,84,10,1,0,108,0,34,64,47,80,62,82,153,115,53,0,54,110,38,64,136,83,5,136,93,95,81,108,161,102,51,155,160,98,186,92,97,135,174

Secondary structure (DSSP, 8-state):
-HHHHHHHHHHHHHHT-HHHHHHHHHHHHHH-TT-HHHHHHHHHHHHHTT-HHHHHHHHHHHHHH----HHHHHHHHHHHHHTT-HHHHHHHHHHHHHH-TT-HHHHHHHHHHHHHTT-HHHHHHHHHHHHHH-TT-HHHHHHHHHHHHHTT-HHHHHHHHHHHHHTTHHHHHH-S--S--/-TTHHHHHHHHHHHHHHHT-HHHHHHHHHHHHHH-TT-HHHHHHHHHHHHHTT-HHHHHHHHHHHHHH----HHHHHHHHHHHHHTT-HHHHHHHHHHHHHH-TT-HHHHHHHHHHHHHTT-HHHHHHHHHHHHHH-TT-HHHHHHHHHHHHHTT-HHHHHHHHHHHHHHHHHHHHH-S----

B-factor: mean 29.11, std 9.49, range [12.27, 68.77]

Sequence (364 aa):
TTTIYMDDIGDKKRTKGDFDGAIRAYKKVLKADPNNVETLLKLGKTYMDIIGLPNDAIESLKKFVVLDTTSAEAYYILGSANFMIDDEKQAAIDALQQRAIALNTVYADAYYKKLGLVYDSMGEHDKAIEAYEKTISIKPGFIRAYQSIGLAYEGKGLRDEAVKYFKKALEKEEKKAKYELALVPRMGETTTIYMDIGDKKRTKGDFDGAIRAYKKVLKADPNNVETLLKLGKTYMDIIGLPNDAIESLKKFVVLDTTSAEAYYILGSANFMIDEKQAAIDALQRAIALNTVYADAYYKKLGLVYDSMGEEHDKAIEAYEEKTIISIKPGFIRAYQSIGLAYEGKGLRDEAVKKYFKKKALEKEEKKAKYELALVP

Nearest PDB structures (foldseek):
  2hyz-assembly1_A-2  TM=9.628E-01  e=1.792E-08  unclassified
  3ash-assembly2_B  TM=8.540E-01  e=4.447E-08  Paramagnetospirillum magneticum AMB-1
  4r7s-assembly1_A  TM=8.036E-01  e=2.116E-06  Parabacteroides merdae ATCC 43184
  9gaw-assembly1_P  TM=7.890E-01  e=4.582E-06  Homo sapiens
  5a31-assembly1_F  TM=7.623E-01  e=6.299E-06  Homo sapiens